Protein AF-A0A4R7DVI0-F1 (afdb_monomer)

Foldseek 3Di:
DDDPDDPPPPPPPPPPPPVPQAFLWKWKADQLETEIEGAKDQKDAAPLDDDDPVRLVLLLPFQAEEEQEFVVLVVVCVVVLVVLFFDPDFFLPVQADPVLLVLLCVLCVVLVHHSVVRRGTQLLVSLVVSLVSLCVVLRMDSCRMPVVVSNVSCVVSVRHYHHLDYPVLQSVLSVQQCVVDRSHRSSVVSSVCSVCSSVVVVVVSVCNSNSPLVVVLVVCVVPGDPRSCCSNAQVSLVSSLVVVVPPDSNGSYYYYYHSNQADDCSHNVNSSVVVVIDMGRD

Structure (mmCIF, N/CA/C/O backbone):
data_AF-A0A4R7DVI0-F1
#
_entry.id   AF-A0A4R7DVI0-F1
#
loop_
_atom_site.group_PDB
_atom_site.id
_atom_site.type_symbol
_atom_site.label_atom_id
_atom_site.label_alt_id
_atom_site.label_comp_id
_atom_site.label_asym_id
_atom_site.label_entity_id
_atom_site.label_seq_id
_atom_site.pdbx_PDB_ins_code
_atom_site.Cartn_x
_atom_site.Cartn_y
_atom_site.Cartn_z
_atom_site.occupancy
_atom_site.B_iso_or_equiv
_atom_site.auth_seq_id
_atom_site.auth_comp_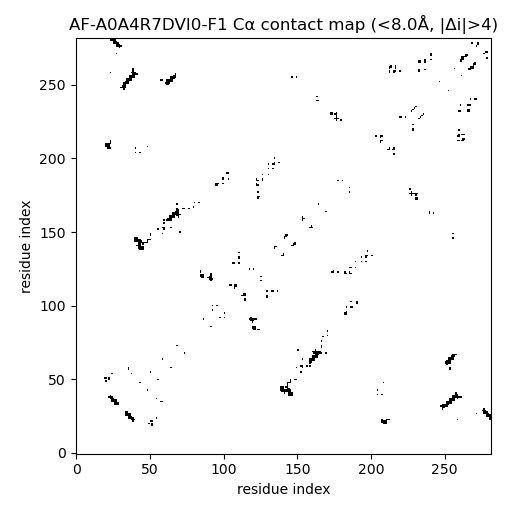id
_atom_site.auth_asym_id
_atom_site.auth_atom_id
_atom_site.pdbx_PDB_model_num
ATOM 1 N N . MET A 1 1 ? 36.734 -42.118 45.714 1.00 35.72 1 MET A N 1
ATOM 2 C CA . MET A 1 1 ? 35.526 -42.545 44.971 1.00 35.72 1 MET A CA 1
ATOM 3 C C . MET A 1 1 ? 34.320 -41.768 45.495 1.00 35.72 1 MET A C 1
ATOM 5 O O . MET A 1 1 ? 34.172 -41.705 46.702 1.00 35.72 1 MET A O 1
ATOM 9 N N . LEU A 1 2 ? 33.520 -41.206 44.573 1.00 36.06 2 LEU A N 1
ATOM 10 C CA . LEU A 1 2 ? 32.177 -40.592 44.706 1.00 36.06 2 LEU A CA 1
ATOM 11 C C . LEU A 1 2 ? 32.032 -39.340 45.605 1.00 36.06 2 LEU A C 1
ATOM 13 O O . LEU A 1 2 ? 32.050 -39.426 46.820 1.00 36.06 2 LEU A O 1
ATOM 17 N N . LYS A 1 3 ? 32.006 -38.129 45.024 1.00 34.75 3 LYS A N 1
ATOM 18 C CA . LYS A 1 3 ? 30.855 -37.418 44.399 1.00 34.75 3 LYS A CA 1
ATOM 19 C C . LYS A 1 3 ? 29.866 -36.837 45.426 1.00 34.75 3 LYS A C 1
ATOM 21 O O . LYS A 1 3 ? 28.800 -37.399 45.644 1.00 34.75 3 LYS A O 1
ATOM 26 N N . LEU A 1 4 ? 30.171 -35.641 45.935 1.00 35.44 4 LEU A N 1
ATOM 27 C CA . LEU A 1 4 ? 29.154 -34.699 46.407 1.00 35.44 4 LEU A CA 1
ATOM 28 C C . LEU A 1 4 ? 28.786 -33.814 45.205 1.00 35.44 4 LEU A C 1
ATOM 30 O O . LEU A 1 4 ? 29.525 -32.903 44.840 1.00 35.44 4 LEU A O 1
ATOM 34 N N . LYS A 1 5 ? 27.715 -34.177 44.491 1.00 36.16 5 LYS A N 1
ATOM 35 C CA . LYS A 1 5 ? 27.186 -33.368 43.388 1.00 36.16 5 LYS A CA 1
ATOM 36 C C . LYS A 1 5 ? 26.372 -32.224 43.982 1.00 36.16 5 LYS A C 1
ATOM 38 O O . LYS A 1 5 ? 25.322 -32.450 44.572 1.00 36.16 5 LYS A O 1
ATOM 43 N N . THR A 1 6 ? 26.881 -31.018 43.784 1.00 38.94 6 THR A N 1
ATOM 44 C CA . THR A 1 6 ? 26.182 -29.743 43.897 1.00 38.94 6 THR A CA 1
ATOM 45 C C . THR A 1 6 ? 24.792 -29.850 43.270 1.00 38.94 6 THR A C 1
ATOM 47 O O . THR A 1 6 ? 24.661 -30.118 42.074 1.00 38.94 6 THR A O 1
ATOM 50 N N . ILE A 1 7 ? 23.756 -29.647 44.083 1.00 39.31 7 ILE A N 1
ATOM 51 C CA . ILE A 1 7 ? 22.405 -29.348 43.615 1.00 39.31 7 ILE A CA 1
ATOM 52 C C . ILE A 1 7 ? 22.476 -27.924 43.057 1.00 39.31 7 ILE A C 1
ATOM 54 O O . ILE A 1 7 ? 22.284 -26.944 43.770 1.00 39.31 7 ILE A O 1
ATOM 58 N N . LEU A 1 8 ? 22.855 -27.809 41.785 1.00 34.28 8 LEU A N 1
ATOM 59 C CA . LEU A 1 8 ? 22.629 -26.601 41.009 1.00 34.28 8 LEU A CA 1
ATOM 60 C C . LEU A 1 8 ? 21.180 -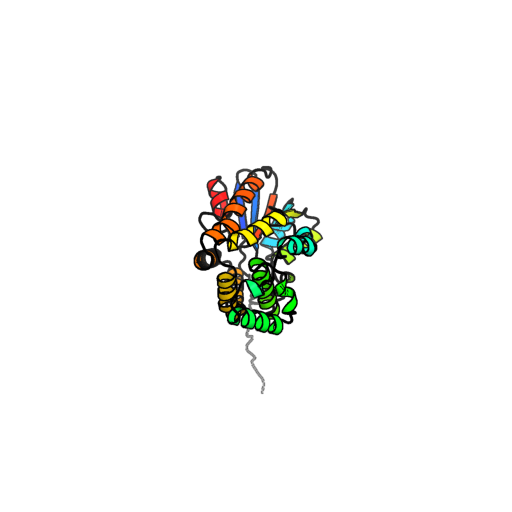26.697 40.535 1.00 34.28 8 LEU A C 1
ATOM 62 O O . LEU A 1 8 ? 20.871 -27.401 39.572 1.00 34.28 8 LEU A O 1
ATOM 66 N N . ILE A 1 9 ? 20.279 -26.069 41.289 1.00 40.47 9 ILE A N 1
ATOM 67 C CA . ILE A 1 9 ? 18.906 -25.837 40.852 1.00 40.47 9 ILE A CA 1
ATOM 68 C C . ILE A 1 9 ? 19.004 -25.130 39.502 1.00 40.47 9 ILE A C 1
ATOM 70 O O . ILE A 1 9 ? 19.510 -24.014 39.399 1.00 40.47 9 ILE A O 1
ATOM 74 N N . SER A 1 10 ? 18.569 -25.846 38.468 1.00 35.09 10 SER A N 1
ATOM 75 C CA . SER A 1 10 ? 18.297 -25.315 37.144 1.00 35.09 10 SER A CA 1
ATOM 76 C C . SER A 1 10 ? 17.305 -24.168 37.282 1.00 35.09 10 SER A C 1
ATOM 78 O O . SER A 1 10 ? 16.100 -24.387 37.308 1.00 35.09 10 SER A O 1
ATOM 80 N N . PHE A 1 11 ? 17.807 -22.938 37.325 1.00 40.88 11 PHE A N 1
ATOM 81 C CA . PHE A 1 11 ? 17.065 -21.800 36.802 1.00 40.88 11 PHE A CA 1
ATOM 82 C C . PHE A 1 11 ? 17.234 -21.828 35.280 1.00 40.88 11 PHE A C 1
ATOM 84 O O . PHE A 1 11 ? 17.934 -21.019 34.679 1.00 40.88 11 PHE A O 1
ATOM 91 N N . VAL A 1 12 ? 16.609 -22.823 34.645 1.00 38.00 12 VAL A N 1
ATOM 92 C CA . VAL A 1 12 ? 16.180 -22.676 33.256 1.00 38.00 12 VAL A CA 1
ATOM 93 C C . VAL A 1 12 ? 14.977 -21.749 33.346 1.00 38.00 12 VAL A C 1
ATOM 95 O O . VAL A 1 12 ? 13.835 -22.189 33.444 1.00 38.00 12 VAL A O 1
ATOM 98 N N . LEU A 1 13 ? 15.241 -20.443 33.412 1.00 39.62 13 LEU A N 1
ATOM 99 C CA . LEU A 1 13 ? 14.231 -19.488 33.007 1.00 39.62 13 LEU A CA 1
ATOM 100 C C . LEU A 1 13 ? 14.103 -19.719 31.503 1.00 39.62 13 LEU A C 1
ATOM 102 O O . LEU A 1 13 ? 14.994 -19.353 30.736 1.00 39.62 13 LEU A O 1
ATOM 106 N N . CYS A 1 14 ? 13.043 -20.419 31.104 1.00 34.91 14 CYS A N 1
ATOM 107 C CA . CYS A 1 14 ? 12.552 -20.374 29.741 1.00 34.91 14 CYS A CA 1
ATOM 108 C C . CYS A 1 14 ? 12.326 -18.899 29.407 1.00 34.91 14 CYS A C 1
ATOM 110 O O . CYS A 1 14 ? 11.248 -18.357 29.639 1.00 34.91 14 CYS A O 1
ATOM 112 N N . LEU A 1 15 ? 13.343 -18.248 28.845 1.00 38.91 15 LEU A N 1
ATOM 113 C CA . LEU A 1 15 ? 13.122 -17.205 27.868 1.00 38.91 15 LEU A CA 1
ATOM 114 C C . LEU A 1 15 ? 12.449 -17.925 26.702 1.00 38.91 15 LEU A C 1
ATOM 116 O O . LEU A 1 15 ? 13.088 -18.348 25.741 1.00 38.91 15 LEU A O 1
ATOM 120 N N . LEU A 1 16 ? 11.132 -18.104 26.811 1.00 38.53 16 LEU A N 1
ATOM 121 C CA . LEU A 1 16 ? 10.299 -17.997 25.635 1.00 38.53 16 LEU A CA 1
ATOM 122 C C . LEU A 1 16 ? 10.530 -16.567 25.158 1.00 38.53 16 LEU A C 1
ATOM 124 O O . LEU A 1 16 ? 9.789 -15.651 25.506 1.00 38.53 16 LEU A O 1
ATOM 128 N N . SER A 1 17 ? 11.602 -16.378 24.390 1.00 36.09 17 SER A N 1
ATOM 129 C CA . SER A 1 17 ? 11.670 -15.325 23.401 1.00 36.09 17 SER A CA 1
ATOM 130 C C . SER A 1 17 ? 10.543 -15.647 22.431 1.00 36.09 17 SER A C 1
ATOM 132 O O . SER A 1 17 ? 10.750 -16.215 21.364 1.00 36.09 17 SER A O 1
ATOM 134 N N . THR A 1 18 ? 9.310 -15.349 22.842 1.00 42.12 18 THR A N 1
ATOM 135 C CA . THR A 1 18 ? 8.328 -14.898 21.881 1.00 42.12 18 THR A CA 1
ATOM 136 C C . THR A 1 18 ? 9.029 -13.707 21.262 1.00 42.12 18 THR A C 1
ATOM 138 O O . THR A 1 18 ? 9.243 -12.682 21.906 1.00 42.12 18 THR A O 1
ATOM 141 N N . SER A 1 19 ? 9.570 -13.902 20.064 1.00 45.56 19 SER A N 1
ATOM 142 C CA . SER A 1 19 ? 9.897 -12.790 19.195 1.00 45.56 19 SER A CA 1
ATOM 143 C C . SER A 1 19 ? 8.556 -12.113 18.944 1.00 45.56 19 SER A C 1
ATOM 145 O O . SER A 1 19 ? 7.849 -12.462 18.001 1.00 45.56 19 SER A O 1
ATOM 147 N N . ALA A 1 20 ? 8.133 -11.272 19.889 1.00 54.44 20 ALA A N 1
ATOM 148 C CA . ALA A 1 20 ? 6.995 -10.402 19.726 1.00 54.44 20 ALA A CA 1
ATOM 149 C C . ALA A 1 20 ? 7.426 -9.463 18.612 1.00 54.44 20 ALA A C 1
ATOM 151 O O . ALA A 1 20 ? 8.209 -8.538 18.816 1.00 54.44 20 ALA 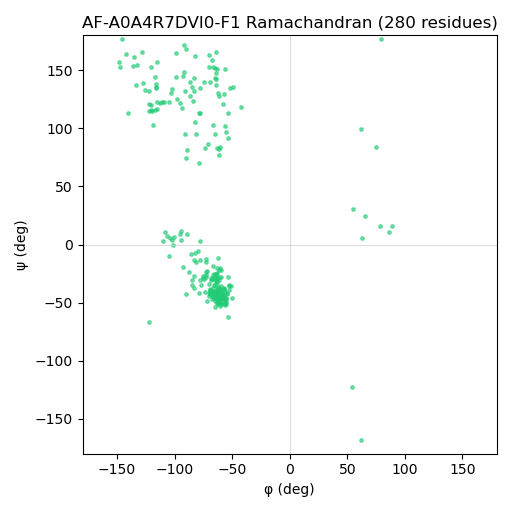A O 1
ATOM 152 N N . GLN A 1 21 ? 7.035 -9.832 17.401 1.00 65.88 21 GLN A N 1
ATOM 153 C CA . GLN A 1 21 ? 7.200 -8.994 16.244 1.00 65.88 21 GLN A CA 1
ATOM 154 C C . GLN A 1 21 ? 6.380 -7.736 16.522 1.00 65.88 21 GLN A C 1
ATOM 156 O O . GLN A 1 21 ? 5.213 -7.842 16.912 1.00 65.88 21 GLN A O 1
ATOM 161 N N . ALA A 1 22 ? 6.997 -6.566 16.389 1.00 73.81 22 ALA A N 1
ATOM 162 C CA . ALA A 1 22 ? 6.236 -5.337 16.464 1.00 73.81 22 ALA A CA 1
ATOM 163 C C . ALA A 1 22 ? 5.278 -5.302 15.265 1.00 73.81 22 ALA A C 1
ATOM 165 O O . ALA A 1 22 ? 5.591 -5.785 14.173 1.00 73.81 22 ALA A O 1
ATOM 166 N N . GLU A 1 23 ? 4.084 -4.772 15.488 1.00 83.56 23 GLU A N 1
ATOM 167 C CA . GLU A 1 23 ? 3.088 -4.601 14.442 1.00 83.56 23 GLU A CA 1
ATOM 168 C C . GLU A 1 23 ? 2.731 -3.129 14.302 1.00 83.56 23 GLU A C 1
ATOM 170 O O . GLU A 1 23 ? 2.799 -2.338 15.245 1.00 83.56 23 GLU A O 1
ATOM 175 N N . ILE A 1 24 ? 2.317 -2.764 13.096 1.00 96.25 24 ILE A N 1
ATOM 176 C CA . ILE A 1 24 ? 1.768 -1.449 12.799 1.00 96.25 24 ILE A CA 1
ATOM 177 C C . ILE A 1 24 ? 0.256 -1.547 13.025 1.00 96.25 24 ILE A C 1
ATOM 179 O O . ILE A 1 24 ? -0.515 -1.653 12.077 1.00 96.25 24 ILE A O 1
ATOM 183 N N . LEU A 1 25 ? -0.160 -1.591 14.293 1.00 97.88 25 LEU A N 1
ATOM 184 C CA . LEU A 1 25 ? -1.565 -1.661 14.699 1.00 97.88 25 LEU A CA 1
ATOM 185 C C . LEU A 1 25 ? -1.916 -0.486 15.608 1.00 97.88 25 LEU A C 1
ATOM 187 O O . LEU A 1 25 ? -1.235 -0.209 16.597 1.00 97.88 25 LEU A O 1
ATOM 191 N N . TYR A 1 26 ? -3.028 0.164 15.287 1.00 98.38 26 TYR A N 1
ATOM 192 C CA . TYR A 1 26 ? -3.563 1.289 16.032 1.00 98.38 26 TYR A CA 1
ATOM 193 C C . TYR A 1 26 ? -5.023 1.037 16.378 1.00 98.38 26 TYR A C 1
ATOM 195 O O . TYR A 1 26 ? -5.798 0.552 15.552 1.00 98.38 26 TYR A O 1
ATOM 203 N N . LYS A 1 27 ? -5.406 1.394 17.600 1.00 97.88 27 LYS A N 1
ATOM 204 C CA . LYS A 1 27 ? -6.800 1.561 17.984 1.00 97.88 27 LYS A CA 1
ATOM 205 C C . LYS A 1 27 ? -7.150 3.037 17.839 1.00 97.88 27 LYS A C 1
ATOM 207 O O . LYS A 1 27 ? -6.516 3.879 18.469 1.00 97.88 27 LYS A O 1
ATOM 212 N N . VAL A 1 28 ? -8.146 3.322 17.017 1.00 97.06 28 VAL A N 1
ATOM 213 C CA . VAL A 1 28 ? -8.693 4.654 16.779 1.00 97.06 28 VAL A CA 1
ATOM 214 C C . VAL A 1 28 ? -10.073 4.714 17.411 1.00 97.06 28 VAL A C 1
ATOM 216 O O . VAL A 1 28 ? -10.931 3.892 17.090 1.00 97.06 28 VAL A O 1
ATOM 219 N N . THR A 1 29 ? -10.290 5.652 18.325 1.00 95.25 29 THR A N 1
ATOM 220 C CA . THR A 1 29 ? -11.581 5.803 19.009 1.00 95.25 29 THR A CA 1
ATOM 221 C C . THR A 1 29 ? -12.118 7.212 18.874 1.00 95.25 29 THR A C 1
ATOM 223 O O . THR A 1 29 ? -11.396 8.175 19.121 1.00 95.25 29 THR A O 1
ATOM 226 N N . LYS A 1 30 ? -13.397 7.332 18.525 1.00 90.56 30 LYS A N 1
ATOM 227 C CA . LYS A 1 30 ? -14.111 8.606 18.467 1.00 90.56 30 LYS A CA 1
ATOM 228 C C . LYS A 1 30 ? -15.516 8.394 19.009 1.00 90.56 30 LYS A C 1
ATOM 230 O O . LYS A 1 30 ? -16.301 7.689 18.389 1.00 90.56 30 LYS A O 1
ATOM 235 N N . GLU A 1 31 ? -15.813 9.003 20.154 1.00 87.31 31 GLU A N 1
ATOM 236 C CA . GLU A 1 31 ? -17.067 8.759 20.882 1.00 87.31 31 GLU A CA 1
ATOM 237 C C . GLU A 1 31 ? -17.240 7.250 21.150 1.00 87.31 31 GLU A C 1
ATOM 239 O O . GLU A 1 31 ? -16.337 6.649 21.737 1.00 87.31 31 GLU A O 1
ATOM 244 N N . ASP A 1 32 ? -18.336 6.633 20.707 1.00 86.12 32 ASP A N 1
ATOM 245 C CA . ASP A 1 32 ? -18.565 5.189 20.852 1.00 86.12 32 ASP A CA 1
ATOM 246 C C . ASP A 1 32 ? -17.938 4.355 19.711 1.00 86.12 32 ASP A C 1
ATOM 248 O O . ASP A 1 32 ? -17.853 3.127 19.807 1.00 86.12 32 ASP A O 1
ATOM 252 N N . GLN A 1 33 ? -17.415 5.007 18.663 1.00 89.44 33 GLN A N 1
ATOM 253 C CA . GLN A 1 33 ? -16.833 4.336 17.502 1.00 89.44 33 GLN A CA 1
ATOM 254 C C . GLN A 1 33 ? -15.432 3.809 17.795 1.00 89.44 33 GLN A C 1
ATOM 256 O O . GLN A 1 33 ? -14.566 4.525 18.307 1.00 89.44 33 GLN A O 1
ATOM 261 N N . THR A 1 34 ? -15.175 2.564 17.384 1.00 94.69 34 THR A N 1
ATOM 262 C CA . THR A 1 34 ? -13.836 1.962 17.394 1.00 94.69 34 THR A CA 1
ATOM 263 C C . THR A 1 34 ? -13.438 1.500 15.995 1.00 94.69 34 THR A C 1
ATOM 265 O O . THR A 1 34 ? -14.067 0.620 15.411 1.00 94.69 34 THR A O 1
ATOM 268 N N . ILE A 1 35 ? -12.329 2.034 15.488 1.00 97.19 35 ILE A N 1
ATOM 269 C CA . ILE A 1 35 ? -11.682 1.574 14.260 1.00 97.19 35 ILE A CA 1
ATOM 270 C C . ILE A 1 35 ? -10.303 1.024 14.620 1.00 97.19 35 ILE A C 1
ATOM 272 O O . ILE A 1 35 ? -9.462 1.721 15.181 1.00 97.19 35 ILE A O 1
ATOM 276 N N . TRP A 1 36 ? -10.040 -0.232 14.288 1.00 98.31 36 TRP A N 1
ATOM 277 C CA . TRP A 1 36 ? -8.686 -0.775 14.303 1.00 98.31 36 TRP A CA 1
ATOM 278 C C . TRP A 1 36 ? -8.036 -0.489 12.958 1.00 98.31 36 TRP A C 1
ATOM 280 O O . TRP A 1 36 ? -8.618 -0.809 11.930 1.00 98.31 36 TRP A O 1
ATOM 290 N N . VAL A 1 37 ? -6.846 0.103 12.946 1.00 98.56 37 VAL A N 1
ATOM 291 C CA . VAL A 1 37 ? -6.107 0.411 11.717 1.00 98.56 37 VAL A CA 1
ATOM 292 C C . VAL A 1 37 ? -4.808 -0.381 11.717 1.00 98.56 37 VAL A C 1
ATOM 294 O O . VAL A 1 37 ? -3.949 -0.179 12.576 1.00 98.56 37 VAL A O 1
ATOM 297 N N . TYR A 1 38 ? -4.676 -1.295 10.761 1.00 98.62 38 TYR A N 1
ATOM 298 C CA . TYR A 1 38 ? -3.515 -2.156 10.574 1.00 98.62 38 TYR A CA 1
ATOM 299 C C . TYR A 1 38 ? -2.766 -1.758 9.301 1.00 98.62 38 TYR A C 1
ATOM 301 O O . TYR A 1 38 ? -3.332 -1.781 8.208 1.00 98.62 38 TYR A O 1
ATOM 309 N N . GLY A 1 39 ? -1.485 -1.424 9.451 1.00 98.12 39 GLY A N 1
ATOM 310 C CA . GLY A 1 39 ? -0.567 -1.124 8.358 1.00 98.12 39 GLY A CA 1
ATOM 311 C C . GLY A 1 39 ? -0.014 -2.407 7.763 1.00 98.12 39 GLY A C 1
ATOM 312 O O . GLY A 1 39 ? 0.840 -3.056 8.366 1.00 98.12 39 GLY A O 1
ATOM 313 N N . THR A 1 40 ? -0.489 -2.789 6.587 1.00 97.38 40 THR A N 1
ATOM 314 C CA . THR A 1 40 ? -0.128 -4.046 5.937 1.00 97.38 40 THR A CA 1
ATOM 315 C C . THR A 1 40 ? 1.199 -3.944 5.180 1.00 97.38 40 THR A C 1
ATOM 317 O O . THR A 1 40 ? 1.709 -2.859 4.892 1.00 97.38 40 THR A O 1
ATOM 320 N N . LEU A 1 41 ? 1.773 -5.106 4.875 1.00 95.50 41 LEU A N 1
ATOM 321 C CA . LEU A 1 41 ? 2.901 -5.291 3.973 1.00 95.50 41 LEU A CA 1
ATOM 322 C C . LEU A 1 41 ? 2.439 -6.255 2.880 1.00 95.50 41 LEU A C 1
ATOM 324 O O . LEU A 1 41 ? 2.133 -7.413 3.181 1.00 95.50 41 LEU A O 1
ATOM 328 N N . HIS A 1 42 ? 2.375 -5.767 1.638 1.00 92.50 42 HIS A N 1
ATOM 329 C CA . HIS A 1 42 ? 1.794 -6.502 0.508 1.00 92.50 42 HIS A CA 1
ATOM 330 C C . HIS A 1 42 ? 2.507 -7.823 0.226 1.00 92.50 42 HIS A C 1
ATOM 332 O O . HIS A 1 42 ? 1.853 -8.829 -0.023 1.00 92.50 42 HIS A O 1
ATOM 338 N N . ALA A 1 43 ? 3.841 -7.834 0.281 1.00 91.75 43 ALA A N 1
ATOM 339 C CA . ALA A 1 43 ? 4.638 -9.017 -0.002 1.00 91.75 43 ALA A CA 1
ATOM 340 C C . ALA A 1 43 ? 5.722 -9.219 1.054 1.00 91.75 43 ALA A C 1
ATOM 342 O O . ALA A 1 43 ? 6.411 -8.282 1.455 1.00 91.75 43 ALA A O 1
ATOM 343 N N . ALA A 1 44 ? 5.897 -10.466 1.472 1.00 92.88 44 ALA A N 1
ATOM 344 C CA . ALA A 1 44 ? 6.952 -10.867 2.391 1.00 92.88 44 ALA A CA 1
ATOM 345 C C . ALA A 1 44 ? 7.496 -12.241 1.996 1.00 92.88 44 ALA A C 1
ATOM 347 O O . ALA A 1 44 ? 6.858 -12.990 1.243 1.00 92.88 44 ALA A O 1
ATOM 348 N N . LYS A 1 45 ? 8.672 -12.591 2.520 1.00 91.75 45 LYS A N 1
ATOM 349 C CA . LYS A 1 45 ? 9.158 -13.971 2.435 1.00 91.75 45 LYS A CA 1
ATOM 350 C C . LYS A 1 45 ? 8.213 -14.899 3.196 1.00 91.75 45 LYS A C 1
ATOM 352 O O . LYS A 1 45 ? 7.569 -14.506 4.173 1.00 91.75 45 LYS A O 1
ATOM 357 N N . LYS A 1 46 ? 8.139 -16.151 2.745 1.00 86.69 46 LYS A N 1
ATOM 358 C CA . LYS A 1 46 ? 7.310 -17.174 3.388 1.00 86.69 46 LYS A CA 1
ATOM 359 C C . LYS A 1 46 ? 7.614 -17.241 4.892 1.00 86.69 46 LYS A C 1
ATOM 361 O O . LYS A 1 46 ? 8.774 -17.222 5.291 1.00 86.69 46 LYS A O 1
ATOM 366 N N . ASP A 1 47 ? 6.559 -17.304 5.700 1.00 85.62 47 ASP A N 1
ATOM 367 C CA . ASP A 1 47 ? 6.606 -17.405 7.167 1.00 85.62 47 ASP A CA 1
ATOM 368 C C . ASP A 1 47 ? 7.260 -16.217 7.907 1.00 85.62 47 ASP A C 1
ATOM 370 O O . ASP A 1 47 ? 7.355 -16.253 9.131 1.00 85.62 47 ASP A O 1
ATOM 374 N N . ALA A 1 48 ? 7.642 -15.136 7.211 1.00 88.50 48 ALA A N 1
ATOM 375 C CA . ALA A 1 48 ? 8.256 -13.962 7.839 1.00 88.50 48 ALA A CA 1
ATOM 376 C C . ALA A 1 48 ? 7.286 -13.181 8.737 1.00 88.50 48 ALA A C 1
ATOM 378 O O . ALA A 1 48 ? 7.711 -12.563 9.707 1.00 88.50 48 ALA A O 1
ATOM 379 N N . ILE A 1 49 ? 5.994 -13.204 8.403 1.00 89.69 49 ILE A N 1
ATOM 380 C CA . ILE A 1 49 ? 4.961 -12.420 9.080 1.00 89.69 49 ILE A CA 1
ATOM 381 C C . ILE A 1 49 ? 4.121 -13.325 9.978 1.00 89.69 49 ILE A C 1
ATOM 383 O O . ILE A 1 49 ? 3.475 -14.270 9.502 1.00 89.69 49 ILE A O 1
ATOM 387 N N . ILE A 1 50 ? 4.067 -12.997 11.268 1.00 90.62 50 ILE A N 1
ATOM 388 C CA . ILE A 1 50 ? 3.188 -13.645 12.245 1.00 90.62 50 ILE A CA 1
ATOM 389 C C . ILE A 1 50 ? 2.253 -12.582 12.816 1.00 90.62 50 ILE A C 1
ATOM 391 O O . ILE A 1 50 ? 2.707 -11.676 13.507 1.00 90.62 50 ILE A O 1
ATOM 395 N N . LEU A 1 51 ? 0.947 -12.713 12.552 1.00 92.06 51 LEU A N 1
ATOM 396 C CA . LEU A 1 51 ? -0.048 -11.824 13.156 1.00 92.06 51 LEU A CA 1
ATOM 397 C C . LEU A 1 51 ? -0.027 -11.987 14.681 1.00 92.06 51 LEU A C 1
ATOM 399 O O . LEU A 1 51 ? -0.109 -13.121 15.175 1.00 92.06 51 LEU A O 1
ATOM 403 N N . SER A 1 52 ? 0.044 -10.881 15.420 1.00 93.12 52 SER A N 1
ATOM 404 C CA . SER A 1 52 ? -0.022 -10.923 16.882 1.00 93.12 52 SER A CA 1
ATOM 405 C C . SER A 1 52 ? -1.405 -11.362 17.362 1.00 93.12 52 SER A C 1
ATOM 407 O O . SER A 1 52 ? -2.413 -11.234 16.661 1.00 93.12 52 SER A O 1
ATOM 409 N N . GLU A 1 53 ? -1.484 -11.851 18.600 1.00 94.50 53 GLU A N 1
ATOM 410 C CA . GLU A 1 53 ? -2.783 -12.126 19.222 1.00 94.50 53 GLU A CA 1
ATOM 411 C C . GLU A 1 53 ? -3.624 -10.851 19.365 1.00 94.50 53 GLU A C 1
ATOM 413 O O . GLU A 1 53 ? -4.845 -10.915 19.241 1.00 94.50 53 GLU A O 1
ATOM 418 N N . THR A 1 54 ? -2.997 -9.682 19.543 1.00 95.50 54 THR A N 1
ATOM 419 C CA . THR A 1 54 ? -3.699 -8.392 19.576 1.00 95.50 54 THR A CA 1
ATOM 420 C C . THR A 1 54 ? -4.380 -8.106 18.239 1.00 95.50 54 THR A C 1
ATOM 422 O O . THR A 1 54 ? -5.579 -7.838 18.231 1.00 95.50 54 THR A O 1
ATOM 425 N N . ALA A 1 55 ? -3.673 -8.241 17.111 1.00 96.81 55 ALA A N 1
ATOM 426 C CA . ALA A 1 55 ? -4.253 -8.040 15.780 1.00 96.81 55 ALA A CA 1
ATOM 427 C C . ALA A 1 55 ? -5.339 -9.069 15.458 1.00 96.81 55 ALA A C 1
ATOM 429 O O . ALA A 1 55 ? -6.412 -8.706 14.974 1.00 96.81 55 ALA A O 1
ATOM 430 N N . LYS A 1 56 ? -5.103 -10.349 15.777 1.00 97.62 56 LYS A N 1
ATOM 431 C CA . LYS A 1 56 ? -6.107 -11.405 15.580 1.00 97.62 56 LYS A CA 1
ATOM 432 C C . LYS A 1 56 ? -7.378 -11.125 16.372 1.00 97.62 56 LYS A C 1
ATOM 434 O O . LYS A 1 56 ? -8.468 -11.273 15.831 1.00 97.62 56 LYS A O 1
ATOM 439 N N . ASN A 1 57 ? -7.248 -10.730 17.637 1.00 97.56 57 ASN A N 1
ATOM 440 C CA . ASN A 1 57 ? -8.393 -10.429 18.491 1.00 97.56 57 ASN A CA 1
ATOM 441 C C . ASN A 1 57 ? -9.103 -9.149 18.047 1.00 97.56 57 ASN A C 1
ATOM 443 O O . ASN A 1 57 ? -10.328 -9.139 18.006 1.00 97.56 57 ASN A O 1
ATOM 447 N N . ALA A 1 58 ? -8.367 -8.101 17.675 1.00 97.81 58 ALA A N 1
ATOM 448 C CA . ALA A 1 58 ? -8.944 -6.885 17.109 1.00 97.81 58 ALA A CA 1
ATOM 449 C C . ALA A 1 58 ? -9.794 -7.200 15.869 1.00 97.81 58 ALA A C 1
ATOM 451 O O . ALA A 1 58 ? -10.955 -6.800 15.805 1.00 97.81 58 ALA A O 1
ATOM 452 N N . LEU A 1 59 ? -9.256 -7.992 14.934 1.00 98.38 59 LEU A N 1
ATOM 453 C CA . LEU A 1 59 ? -9.981 -8.409 13.736 1.00 98.38 59 LEU A CA 1
ATOM 454 C C . LEU A 1 59 ? -11.203 -9.265 14.090 1.00 98.38 59 LEU A C 1
ATOM 456 O O . LEU A 1 59 ? -12.300 -8.925 13.672 1.00 98.38 59 LEU A O 1
ATOM 460 N N . LYS A 1 60 ? -11.048 -10.313 14.913 1.00 98.12 60 LYS A N 1
ATOM 461 C CA . LYS A 1 60 ? -12.138 -11.236 15.301 1.00 98.12 60 LYS A CA 1
ATOM 462 C C . LYS A 1 60 ? -13.300 -10.581 16.043 1.00 98.12 60 LYS A C 1
ATOM 464 O O . LYS A 1 60 ? -14.409 -11.095 15.987 1.00 98.12 60 LYS A O 1
ATOM 469 N N . ASN A 1 61 ? -13.036 -9.496 16.764 1.00 97.00 61 ASN A N 1
ATOM 470 C CA . ASN A 1 61 ? -14.061 -8.733 17.476 1.00 97.00 61 ASN A CA 1
ATOM 471 C C . ASN A 1 61 ? -14.576 -7.531 16.666 1.00 97.00 61 ASN A C 1
ATOM 473 O O . ASN A 1 61 ? -15.294 -6.699 17.212 1.00 97.00 61 ASN A O 1
ATOM 477 N N . SER A 1 62 ? -14.199 -7.415 15.391 1.00 97.75 62 SER A N 1
ATOM 478 C CA . SER A 1 62 ? -14.746 -6.406 14.488 1.00 97.75 62 SER A CA 1
ATOM 479 C C . SER A 1 62 ? -15.943 -6.954 13.717 1.00 97.75 62 SER A C 1
ATOM 481 O O . SER A 1 62 ? -15.977 -8.116 13.321 1.00 97.75 62 SER A O 1
ATOM 483 N N . GLU A 1 63 ? -16.919 -6.091 13.463 1.00 96.62 63 GLU A N 1
ATOM 484 C CA . GLU A 1 63 ? -18.128 -6.424 12.711 1.00 96.62 63 GLU A CA 1
ATOM 485 C C . GLU A 1 63 ? -17.863 -6.520 11.211 1.00 96.62 63 GLU A C 1
ATOM 487 O O . GLU A 1 63 ? -18.556 -7.236 10.495 1.00 96.62 63 GLU A O 1
ATOM 492 N N . THR A 1 64 ? -16.870 -5.777 10.717 1.00 97.31 64 THR A N 1
ATOM 493 C CA . THR A 1 64 ? -16.428 -5.827 9.322 1.00 97.31 64 THR A CA 1
ATOM 494 C C . THR A 1 64 ? -14.929 -5.570 9.220 1.00 97.31 64 THR A C 1
ATOM 496 O O . THR A 1 64 ? -14.358 -4.853 10.046 1.00 97.31 64 THR A O 1
ATOM 499 N N . VAL A 1 65 ? -14.300 -6.108 8.172 1.00 98.44 65 VAL A N 1
ATOM 500 C CA . VAL A 1 65 ? -12.925 -5.773 7.782 1.00 98.44 65 VAL A CA 1
ATOM 501 C C . VAL A 1 65 ? -12.895 -5.109 6.409 1.00 98.44 65 VAL A C 1
ATOM 503 O O . VAL A 1 65 ? -13.578 -5.536 5.479 1.00 98.44 65 VAL A O 1
ATOM 506 N N . TRP A 1 66 ? -12.136 -4.027 6.285 1.00 98.31 66 TRP A N 1
ATOM 507 C CA . TRP A 1 66 ? -12.042 -3.206 5.087 1.00 98.31 66 TRP A CA 1
ATOM 508 C C . TRP A 1 66 ? -10.590 -3.198 4.618 1.00 98.31 66 TRP A C 1
ATOM 510 O O . TRP A 1 66 ? -9.716 -2.702 5.324 1.00 98.31 66 TRP A O 1
ATOM 520 N N . PHE A 1 67 ? -10.344 -3.750 3.435 1.00 98.38 67 PHE A N 1
ATOM 521 C CA . PHE A 1 67 ? -9.050 -3.662 2.753 1.00 98.38 67 PHE A CA 1
ATOM 522 C C . PHE A 1 67 ? -9.022 -2.449 1.820 1.00 98.38 67 PHE A C 1
ATOM 524 O O . PHE A 1 67 ? -10.074 -1.856 1.576 1.00 98.38 67 PHE A O 1
ATOM 531 N N . GLU A 1 68 ? -7.868 -2.102 1.243 1.00 98.00 68 GLU A N 1
ATOM 532 C CA . GLU A 1 68 ? -7.808 -1.113 0.152 1.00 98.00 68 GLU A CA 1
ATOM 533 C C . GLU A 1 68 ? -8.773 -1.517 -0.966 1.00 98.00 68 GLU A C 1
ATOM 535 O O . GLU A 1 68 ? -9.799 -0.882 -1.196 1.00 98.00 68 GLU A O 1
ATOM 540 N N . VAL A 1 69 ? -8.519 -2.675 -1.569 1.00 97.44 69 VAL A N 1
ATOM 541 C CA . VAL A 1 69 ? -9.402 -3.331 -2.529 1.00 97.44 69 VAL A CA 1
ATOM 542 C C . VAL A 1 69 ? -9.829 -4.664 -1.938 1.00 97.44 69 VAL A C 1
ATOM 544 O O . VAL A 1 69 ? -9.053 -5.340 -1.270 1.00 97.44 69 VAL A O 1
ATOM 547 N N . HIS A 1 70 ? -11.072 -5.074 -2.189 1.00 96.88 70 HIS A N 1
ATOM 548 C CA . HIS A 1 70 ? -11.542 -6.382 -1.738 1.00 96.88 70 HIS A CA 1
ATOM 549 C C . HIS A 1 70 ? -10.645 -7.507 -2.311 1.00 96.88 70 HIS A C 1
ATOM 551 O O . HIS A 1 70 ? -10.617 -7.658 -3.539 1.00 96.88 70 HIS A O 1
ATOM 557 N N . PRO A 1 71 ? -9.994 -8.351 -1.481 1.00 93.88 71 PRO A N 1
ATOM 558 C CA . PRO A 1 71 ? -8.972 -9.294 -1.948 1.00 93.88 71 PRO A CA 1
ATOM 559 C C . PRO A 1 71 ? -9.436 -10.267 -3.043 1.00 93.88 71 PRO A C 1
ATOM 561 O O . PRO A 1 71 ? -8.720 -10.470 -4.014 1.00 93.88 71 PRO A O 1
ATOM 564 N N . GLU A 1 72 ? -10.665 -10.799 -2.989 1.00 94.62 72 GLU A N 1
ATOM 565 C CA . GLU A 1 72 ? -11.193 -11.648 -4.086 1.00 94.62 72 GLU A CA 1
ATOM 566 C C . GLU A 1 72 ? -11.405 -10.909 -5.410 1.00 94.62 72 GLU A C 1
ATOM 568 O O . GLU A 1 72 ? -11.211 -11.480 -6.486 1.00 94.62 72 GLU A O 1
ATOM 573 N N . LYS A 1 73 ? -11.809 -9.634 -5.356 1.00 95.44 73 LYS A N 1
ATOM 574 C CA . LYS A 1 73 ? -11.955 -8.829 -6.573 1.00 95.44 73 LYS A CA 1
ATOM 575 C C . LYS A 1 73 ? -10.587 -8.581 -7.191 1.00 95.44 73 LYS A C 1
ATOM 577 O O . LYS A 1 73 ? -10.447 -8.703 -8.400 1.00 95.44 73 LYS A O 1
ATOM 582 N N . LEU A 1 74 ? -9.581 -8.310 -6.358 1.00 90.25 74 LEU A N 1
ATOM 583 C CA . LEU A 1 74 ? -8.202 -8.160 -6.806 1.00 90.25 74 LEU A CA 1
ATOM 584 C C . LEU A 1 74 ? -7.629 -9.479 -7.358 1.00 90.25 74 LEU A C 1
ATOM 586 O O . LEU A 1 74 ? -7.057 -9.490 -8.442 1.00 90.25 74 LEU A O 1
ATOM 590 N N . GLY A 1 75 ? -7.870 -10.610 -6.689 1.00 90.06 75 GLY A N 1
ATOM 591 C CA . GLY A 1 75 ? -7.432 -11.937 -7.143 1.00 90.06 75 GLY A CA 1
ATOM 592 C C . GLY A 1 75 ? -8.048 -12.386 -8.475 1.00 90.06 75 GLY A C 1
ATOM 593 O O . GLY A 1 75 ? -7.489 -13.240 -9.157 1.00 90.06 75 GLY A O 1
ATOM 594 N N . SER A 1 76 ? -9.170 -11.786 -8.883 1.00 93.44 76 SER A N 1
ATOM 595 C CA . SER A 1 76 ? -9.833 -12.027 -10.174 1.00 93.44 76 SER A CA 1
ATOM 596 C C . SER A 1 76 ? -9.669 -10.873 -11.179 1.00 93.44 76 SER A C 1
ATOM 598 O O . SER A 1 76 ? -10.252 -10.906 -12.263 1.00 93.44 76 SER A O 1
ATOM 600 N N . ALA A 1 77 ? -8.843 -9.869 -10.863 1.00 93.56 77 ALA A N 1
ATOM 601 C CA . ALA A 1 77 ? -8.726 -8.621 -11.619 1.00 93.56 77 ALA A CA 1
ATOM 602 C C . ALA A 1 77 ? -7.867 -8.694 -12.891 1.00 93.56 77 ALA A C 1
ATOM 604 O O . ALA A 1 77 ? -7.798 -7.707 -13.627 1.00 93.56 77 ALA A O 1
ATOM 605 N N . GLN A 1 78 ? -7.199 -9.818 -13.174 1.00 92.19 78 GLN A N 1
ATOM 606 C CA . GLN A 1 78 ? -6.257 -9.924 -14.297 1.00 92.19 78 GLN A CA 1
ATOM 607 C C . GLN A 1 78 ? -6.833 -9.414 -15.637 1.00 92.19 78 GLN A C 1
ATOM 609 O O . GLN A 1 78 ? -6.142 -8.641 -16.305 1.00 92.19 78 GLN A O 1
ATOM 614 N N . PRO A 1 79 ? -8.070 -9.761 -16.056 1.00 94.44 79 PRO A N 1
ATOM 615 C CA . PRO A 1 79 ? -8.620 -9.258 -17.317 1.00 94.44 79 PRO A CA 1
ATOM 616 C C . PRO A 1 79 ? -8.761 -7.732 -17.346 1.00 94.44 79 PRO A C 1
ATOM 618 O O . PRO A 1 79 ? -8.496 -7.115 -18.376 1.00 94.44 79 PRO A O 1
ATOM 621 N N . LEU A 1 80 ? -9.133 -7.128 -16.214 1.00 94.25 80 LEU A N 1
ATOM 622 C CA . LEU A 1 80 ? -9.300 -5.684 -16.086 1.00 94.25 80 LEU A CA 1
ATOM 623 C C . LEU A 1 80 ? -7.944 -4.969 -16.137 1.00 94.25 80 LEU A C 1
ATOM 625 O O . LEU A 1 80 ? -7.786 -4.021 -16.901 1.00 94.25 80 LEU A O 1
ATOM 629 N N . PHE A 1 81 ? -6.927 -5.473 -15.431 1.00 92.19 81 PHE A N 1
ATOM 630 C CA . PHE A 1 81 ? -5.561 -4.963 -15.586 1.00 92.19 81 PHE A CA 1
ATOM 631 C C . PHE A 1 81 ? -5.102 -5.041 -17.043 1.00 92.19 81 PHE A C 1
ATOM 633 O O . PHE A 1 81 ? -4.636 -4.046 -17.588 1.00 92.19 81 PHE A O 1
ATOM 640 N N . MET A 1 82 ? -5.311 -6.179 -17.714 1.00 92.62 82 MET A N 1
ATOM 641 C CA . MET A 1 82 ? -4.911 -6.349 -19.114 1.00 92.62 82 MET A CA 1
ATOM 642 C C . MET A 1 82 ? -5.651 -5.420 -20.082 1.00 92.62 82 MET A C 1
ATOM 644 O O . MET A 1 82 ? -5.073 -5.020 -21.092 1.00 92.62 82 MET A O 1
ATOM 648 N N . GLN A 1 83 ? -6.902 -5.055 -19.792 1.00 93.19 83 GLN A N 1
ATOM 649 C CA . GLN A 1 83 ? -7.654 -4.081 -20.585 1.00 93.19 83 GLN A CA 1
ATOM 650 C C . GLN A 1 83 ? -7.005 -2.689 -20.545 1.00 93.19 83 GLN A C 1
ATOM 652 O O . GLN A 1 83 ? -6.947 -2.022 -21.574 1.00 93.19 83 GLN A O 1
ATOM 657 N N . HIS A 1 84 ? -6.497 -2.266 -19.385 1.00 92.75 84 HIS A N 1
ATOM 658 C CA . HIS A 1 84 ? -5.844 -0.963 -19.207 1.00 92.75 84 HIS A CA 1
ATOM 659 C C . HIS A 1 84 ? -4.340 -0.989 -19.525 1.00 92.75 84 HIS A C 1
ATOM 661 O O . HIS A 1 84 ? -3.742 0.039 -19.846 1.00 92.75 84 HIS A O 1
ATOM 667 N N . ALA A 1 85 ? -3.720 -2.163 -19.438 1.00 92.00 85 ALA A N 1
ATOM 668 C CA . ALA A 1 85 ? -2.299 -2.362 -19.668 1.00 92.00 85 ALA A CA 1
ATOM 669 C C . ALA A 1 85 ? -1.905 -2.295 -21.142 1.00 92.00 85 ALA A C 1
ATOM 671 O O . ALA A 1 85 ? -0.767 -1.950 -21.444 1.00 92.00 85 ALA A O 1
ATOM 672 N N . ARG A 1 86 ? -2.806 -2.667 -22.058 1.00 93.69 86 ARG A N 1
ATOM 673 C CA . ARG A 1 86 ? -2.476 -2.792 -23.480 1.00 93.69 86 ARG A CA 1
ATOM 674 C C . ARG A 1 86 ? -2.323 -1.436 -24.159 1.00 93.69 86 ARG A C 1
ATOM 676 O O . ARG A 1 86 ? -3.119 -0.525 -23.930 1.00 93.69 86 ARG A O 1
ATOM 683 N N . ARG A 1 87 ? -1.327 -1.335 -25.039 1.00 92.56 87 ARG A N 1
ATOM 684 C CA . ARG A 1 87 ? -1.188 -0.199 -25.956 1.00 92.56 87 ARG A CA 1
ATOM 685 C C . ARG A 1 87 ? -2.370 -0.174 -26.915 1.00 92.56 87 ARG A C 1
ATOM 687 O O . ARG A 1 87 ? -2.829 -1.223 -27.371 1.00 92.56 87 ARG A O 1
ATOM 694 N N . SER A 1 88 ? -2.842 1.024 -27.242 1.00 88.62 88 SER A N 1
ATOM 695 C CA . SER A 1 88 ? -3.828 1.208 -28.308 1.00 88.62 88 SER A CA 1
ATOM 696 C C . SER A 1 88 ? -3.190 1.134 -29.696 1.00 88.62 88 SER A C 1
ATOM 698 O O . SER A 1 88 ? -3.851 0.698 -30.634 1.00 88.62 88 SER A O 1
ATOM 700 N N . GLU A 1 89 ? -1.921 1.538 -29.826 1.00 87.75 89 GLU A N 1
ATOM 701 C CA . GLU A 1 89 ? -1.184 1.598 -31.092 1.00 87.75 89 GLU A CA 1
ATOM 702 C C . GLU A 1 89 ? 0.317 1.335 -30.894 1.00 87.75 89 GLU A C 1
ATOM 704 O O . GLU A 1 89 ? 0.870 1.554 -29.811 1.00 87.75 89 GLU A O 1
ATOM 709 N N . GLY A 1 90 ? 0.972 0.898 -31.975 1.00 93.06 90 GLY A N 1
ATOM 710 C CA . GLY A 1 90 ? 2.414 0.660 -32.019 1.00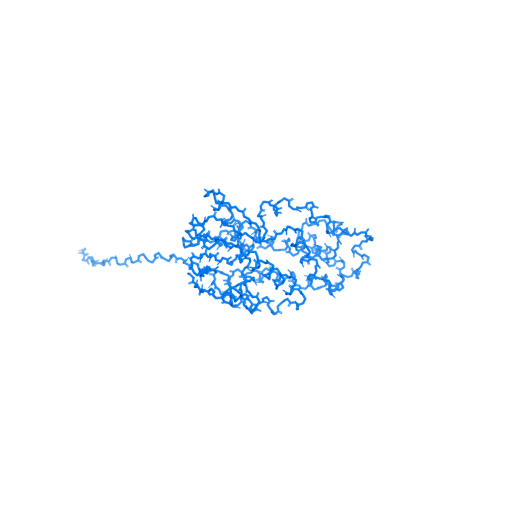 93.06 90 GLY A CA 1
ATOM 711 C C . GLY A 1 90 ? 2.893 -0.421 -31.052 1.00 93.06 90 GLY A C 1
ATOM 712 O O . GLY A 1 90 ? 2.107 -1.181 -30.477 1.00 93.06 90 GLY A O 1
ATOM 713 N N . LYS A 1 91 ? 4.210 -0.489 -30.887 1.00 95.62 91 LYS A N 1
ATOM 714 C CA . LYS A 1 91 ? 4.869 -1.355 -29.918 1.00 95.62 91 LYS A CA 1
ATOM 715 C C . LYS A 1 91 ? 5.597 -0.543 -28.859 1.00 95.62 91 LYS A C 1
ATOM 717 O O . LYS A 1 91 ? 5.987 0.597 -29.095 1.00 95.62 91 LYS A O 1
ATOM 722 N N . LEU A 1 92 ? 5.832 -1.155 -27.702 1.00 95.56 92 LEU A N 1
ATOM 723 C CA . LEU A 1 92 ? 6.650 -0.542 -26.657 1.00 95.56 92 LEU A CA 1
ATOM 724 C C . LEU A 1 92 ? 8.083 -0.270 -27.143 1.00 95.56 92 LEU A C 1
ATOM 726 O O . LEU A 1 92 ? 8.631 0.789 -26.852 1.00 95.56 92 LEU A O 1
ATOM 730 N N . SER A 1 93 ? 8.649 -1.176 -27.947 1.00 96.00 93 SER A N 1
ATOM 731 C CA . SER A 1 93 ? 9.970 -0.996 -28.567 1.00 96.00 93 SER A CA 1
ATOM 732 C C . SER A 1 93 ? 10.066 0.210 -29.506 1.00 96.00 93 SER A C 1
ATOM 734 O O . SER A 1 93 ? 11.161 0.721 -29.706 1.00 96.00 93 SER A O 1
ATOM 736 N N . ASP A 1 94 ? 8.944 0.704 -30.041 1.00 94.50 94 ASP A N 1
ATOM 737 C CA . ASP A 1 94 ? 8.924 1.906 -30.885 1.00 94.50 94 ASP A CA 1
ATOM 738 C C . ASP A 1 94 ? 9.026 3.205 -30.057 1.00 94.50 94 ASP A C 1
ATOM 740 O O . ASP A 1 94 ? 9.207 4.284 -30.619 1.00 94.50 94 ASP A O 1
ATOM 744 N N . SER A 1 95 ? 8.853 3.122 -28.732 1.00 91.81 95 SER A N 1
ATOM 745 C CA . SER A 1 95 ? 8.730 4.278 -27.823 1.00 91.81 95 SER A CA 1
ATOM 746 C C . SER A 1 95 ? 9.931 4.462 -26.890 1.00 91.81 95 SER A C 1
ATOM 748 O O . SER A 1 95 ? 9.928 5.362 -26.052 1.00 91.81 95 SER A O 1
ATOM 750 N N . VAL A 1 96 ? 10.960 3.626 -27.044 1.00 94.19 96 VAL A N 1
ATOM 751 C CA . VAL A 1 96 ? 12.215 3.669 -26.283 1.00 94.19 96 VAL A CA 1
ATOM 752 C C . VAL A 1 96 ? 13.407 3.506 -27.222 1.00 94.19 96 VAL A C 1
ATOM 754 O O . VAL A 1 96 ? 13.255 3.032 -28.348 1.00 94.19 96 VAL A O 1
ATOM 757 N N . ASP A 1 97 ? 14.604 3.890 -26.784 1.00 95.31 97 ASP A N 1
ATOM 758 C CA . ASP A 1 97 ? 15.809 3.616 -27.563 1.00 95.31 97 ASP A CA 1
ATOM 759 C C . ASP A 1 97 ? 16.157 2.109 -27.569 1.00 95.31 97 ASP A C 1
ATOM 761 O O . ASP A 1 97 ? 15.680 1.307 -26.758 1.00 95.31 97 ASP A O 1
ATOM 765 N N . SER A 1 98 ? 17.010 1.708 -28.515 1.00 95.44 98 SER A N 1
ATOM 766 C CA . SER A 1 98 ? 17.375 0.303 -28.708 1.00 95.44 98 SER A CA 1
ATOM 767 C C . SER A 1 98 ? 18.149 -0.308 -27.538 1.00 95.44 98 SER A C 1
ATOM 769 O O . SER A 1 98 ? 18.059 -1.518 -27.336 1.00 95.44 98 SER A O 1
ATOM 771 N N . GLU A 1 99 ? 18.925 0.492 -26.800 1.00 96.00 99 GLU A N 1
ATOM 772 C CA . GLU A 1 99 ? 19.691 0.028 -25.640 1.00 96.00 99 GLU A CA 1
ATOM 773 C C . GLU A 1 99 ? 18.743 -0.272 -24.476 1.00 96.00 99 GLU A C 1
ATOM 775 O O . GLU A 1 99 ? 18.758 -1.387 -23.948 1.00 96.00 99 GLU A O 1
ATOM 780 N N . THR A 1 100 ? 17.837 0.657 -24.170 1.00 95.31 100 THR A N 1
ATOM 781 C CA . THR A 1 100 ? 16.771 0.493 -23.177 1.00 95.31 100 THR A CA 1
ATOM 782 C C . THR A 1 100 ? 15.915 -0.734 -23.490 1.00 95.31 100 THR A C 1
ATOM 784 O O . THR A 1 100 ? 15.690 -1.580 -22.621 1.00 95.31 100 THR A O 1
ATOM 787 N N . TRP A 1 101 ? 15.493 -0.917 -24.749 1.00 96.19 101 TRP A N 1
ATOM 788 C CA . TRP A 1 101 ? 14.730 -2.107 -25.145 1.00 96.19 101 TRP A CA 1
ATOM 789 C C . TRP A 1 101 ? 15.523 -3.412 -24.971 1.00 96.19 101 TRP A C 1
ATOM 791 O O . TRP A 1 101 ? 14.990 -4.419 -24.491 1.00 96.19 101 TRP A O 1
ATOM 801 N N . GLN A 1 102 ? 16.808 -3.422 -25.331 1.00 96.38 102 GLN A N 1
ATOM 802 C CA . GLN A 1 102 ? 17.659 -4.600 -25.172 1.00 96.38 102 GLN A CA 1
ATOM 803 C C . GLN A 1 102 ? 17.853 -4.970 -23.694 1.00 96.38 102 GLN A C 1
ATOM 805 O O . GLN A 1 102 ? 17.774 -6.149 -23.334 1.00 96.38 102 GLN A O 1
ATOM 810 N N . GLN A 1 103 ? 18.074 -3.981 -22.828 1.00 95.44 103 GLN A N 1
ATOM 811 C CA . GLN A 1 103 ? 18.202 -4.193 -21.386 1.00 95.44 103 GLN A CA 1
ATOM 812 C C . GLN A 1 103 ? 16.892 -4.719 -20.788 1.00 95.44 103 GLN A C 1
ATOM 814 O O . GLN A 1 103 ? 16.903 -5.706 -20.050 1.00 95.44 103 GLN A O 1
ATOM 819 N N . LEU A 1 104 ? 15.755 -4.136 -21.180 1.00 94.56 104 LEU A N 1
ATOM 820 C CA . LEU A 1 104 ? 14.425 -4.554 -20.736 1.00 94.56 104 LEU A CA 1
ATOM 821 C C . LEU A 1 104 ? 14.119 -6.008 -21.095 1.00 94.56 104 LEU A C 1
ATOM 823 O O . LEU A 1 104 ? 13.659 -6.779 -20.255 1.00 94.56 104 LEU A O 1
ATOM 827 N N . THR A 1 105 ? 14.388 -6.399 -22.340 1.00 94.69 105 THR A N 1
ATOM 828 C CA . THR A 1 105 ? 14.130 -7.762 -22.823 1.00 94.69 105 THR A CA 1
ATOM 829 C C . THR A 1 105 ? 15.071 -8.784 -22.186 1.00 94.69 105 THR A C 1
ATOM 831 O O . THR A 1 105 ? 14.608 -9.837 -21.753 1.00 94.69 105 THR A O 1
ATOM 834 N N . THR A 1 106 ? 16.349 -8.439 -22.000 1.00 94.62 106 THR A N 1
ATOM 835 C CA . THR A 1 106 ? 17.313 -9.268 -21.252 1.00 94.62 106 THR A CA 1
ATOM 836 C C . THR A 1 106 ? 16.852 -9.490 -19.809 1.00 94.62 106 THR A C 1
ATOM 838 O O . THR A 1 106 ? 16.896 -10.607 -19.287 1.00 94.62 106 THR A O 1
ATOM 841 N N . LEU A 1 107 ? 16.374 -8.431 -19.153 1.00 92.06 107 LEU A N 1
ATOM 842 C CA . LEU A 1 107 ? 15.858 -8.508 -17.792 1.00 92.06 107 LEU A CA 1
ATOM 843 C C . LEU A 1 107 ? 14.574 -9.344 -17.714 1.00 92.06 107 LEU A C 1
ATOM 845 O O . LEU A 1 107 ? 14.411 -10.151 -16.799 1.00 92.06 107 LEU A O 1
ATOM 849 N N . ALA A 1 108 ? 13.677 -9.186 -18.687 1.00 93.12 108 ALA A N 1
ATOM 850 C CA . ALA A 1 108 ? 12.460 -9.976 -18.786 1.00 93.12 108 ALA A CA 1
ATOM 851 C C . ALA A 1 108 ? 12.770 -11.477 -18.885 1.00 93.12 108 ALA A C 1
ATOM 853 O O . ALA A 1 108 ? 12.208 -12.276 -18.134 1.00 93.12 108 ALA A O 1
ATOM 854 N N . GLU A 1 109 ? 13.716 -11.849 -19.748 1.00 93.12 109 GLU A N 1
ATOM 855 C CA . GLU A 1 109 ? 14.170 -13.230 -19.923 1.00 93.12 109 GLU A CA 1
ATOM 856 C C . GLU A 1 109 ? 14.845 -13.786 -18.665 1.00 93.12 109 GLU A C 1
ATOM 858 O O . GLU A 1 109 ? 14.538 -14.909 -18.257 1.00 93.12 109 GLU A O 1
ATOM 863 N N . LYS A 1 110 ? 15.697 -12.992 -17.993 1.00 91.19 110 LYS A N 1
ATOM 864 C CA . LYS A 1 110 ? 16.300 -13.349 -16.692 1.00 91.19 110 LYS A CA 1
ATOM 865 C C . LYS A 1 110 ? 15.237 -13.761 -15.672 1.00 91.19 110 LYS A C 1
ATOM 867 O O . LYS A 1 110 ? 15.469 -14.658 -14.866 1.00 91.19 110 LYS A O 1
ATOM 872 N N . TYR A 1 111 ? 14.072 -13.123 -15.721 1.00 89.25 111 TYR A N 1
ATOM 873 C CA . TYR A 1 111 ? 12.954 -13.392 -14.827 1.00 89.25 111 TYR A CA 1
ATOM 874 C C . TYR A 1 111 ? 11.915 -14.383 -15.380 1.00 89.25 111 TYR A 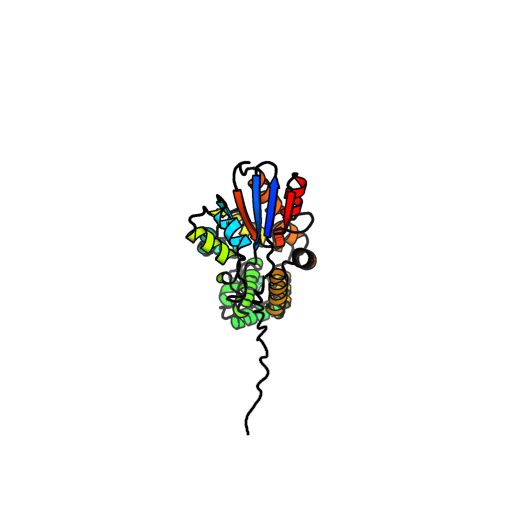C 1
ATOM 876 O O . TYR A 1 111 ? 10.848 -14.563 -14.783 1.00 89.25 111 TYR A O 1
ATOM 884 N N . GLY A 1 112 ? 12.235 -15.069 -16.482 1.00 88.75 112 GLY A N 1
ATOM 885 C CA . GLY A 1 112 ? 11.412 -16.126 -17.073 1.00 88.75 112 GLY A CA 1
ATOM 886 C C . GLY A 1 112 ? 10.222 -15.619 -17.887 1.00 88.75 112 GLY A C 1
ATOM 887 O O . GLY A 1 112 ? 9.297 -16.384 -18.161 1.00 88.75 112 GLY A O 1
ATOM 888 N N . MET A 1 113 ? 10.216 -14.340 -18.261 1.00 90.50 113 MET A N 1
ATOM 889 C CA . MET A 1 113 ? 9.159 -13.740 -19.067 1.00 90.50 113 MET A CA 1
ATOM 890 C C . MET A 1 113 ? 9.497 -13.810 -20.554 1.00 90.50 113 MET A C 1
ATOM 892 O O . MET A 1 113 ? 10.653 -13.709 -20.959 1.00 90.50 113 MET A O 1
ATOM 896 N N . ASN A 1 114 ? 8.466 -13.926 -21.389 1.00 89.94 114 ASN A N 1
ATOM 897 C CA . ASN A 1 114 ? 8.632 -13.761 -22.826 1.00 89.94 114 ASN A CA 1
ATOM 898 C C . ASN A 1 114 ? 8.727 -12.263 -23.156 1.00 89.94 114 ASN A C 1
ATOM 900 O O . ASN A 1 114 ? 7.735 -11.545 -23.034 1.00 89.94 114 ASN A O 1
ATOM 904 N N . ALA A 1 115 ? 9.892 -11.813 -23.623 1.00 87.38 115 ALA A N 1
ATOM 905 C CA . ALA A 1 115 ? 10.137 -10.440 -24.058 1.00 87.38 115 ALA A CA 1
ATOM 906 C C . ALA A 1 115 ? 9.090 -9.923 -25.066 1.00 87.38 115 ALA A C 1
ATOM 908 O O . ALA A 1 115 ? 8.661 -8.772 -24.983 1.00 87.38 115 ALA A O 1
ATOM 909 N N . SER A 1 116 ? 8.588 -10.780 -25.966 1.00 89.69 116 SER A N 1
ATOM 910 C CA . SER A 1 116 ? 7.568 -10.384 -26.946 1.00 89.69 116 SER A CA 1
ATOM 911 C C . SER A 1 116 ? 6.218 -10.040 -26.310 1.00 89.69 116 SER A C 1
ATOM 913 O O . SER A 1 116 ? 5.383 -9.413 -26.957 1.00 89.69 116 SER A O 1
ATOM 915 N N . ALA A 1 117 ? 5.969 -10.466 -25.068 1.00 89.69 117 ALA A N 1
ATOM 916 C CA . ALA A 1 117 ? 4.756 -10.115 -24.337 1.00 89.69 117 ALA A CA 1
ATOM 917 C C . ALA A 1 117 ? 4.759 -8.646 -23.884 1.00 89.69 117 ALA A C 1
ATOM 919 O O . ALA A 1 117 ? 3.684 -8.078 -23.701 1.00 89.69 117 ALA A O 1
ATOM 920 N N . LEU A 1 118 ? 5.938 -8.024 -23.749 1.00 93.94 118 LEU A N 1
ATOM 921 C CA . LEU A 1 118 ? 6.072 -6.619 -23.354 1.00 93.94 118 LEU A CA 1
ATOM 922 C C . LEU A 1 118 ? 5.725 -5.651 -24.489 1.00 93.94 118 LEU A C 1
ATOM 924 O O . LEU A 1 118 ? 5.251 -4.553 -24.226 1.00 93.94 118 LEU A O 1
ATOM 928 N N . GLU A 1 119 ? 5.896 -6.072 -25.746 1.00 95.12 119 GLU A N 1
ATOM 929 C CA . GLU A 1 119 ? 5.655 -5.246 -26.942 1.00 95.12 119 GLU A CA 1
ATOM 930 C C . GLU A 1 119 ? 4.262 -4.598 -26.956 1.00 95.12 119 GLU A C 1
ATOM 932 O O . GLU A 1 119 ? 4.100 -3.483 -27.443 1.00 95.12 119 GLU A O 1
ATOM 937 N N . GLN A 1 120 ? 3.250 -5.294 -26.427 1.00 94.00 120 GLN A N 1
ATOM 938 C CA . GLN A 1 120 ? 1.853 -4.844 -26.437 1.00 94.00 120 GLN A CA 1
ATOM 939 C C . GLN A 1 120 ? 1.438 -4.100 -25.162 1.00 94.00 120 GLN A C 1
ATOM 941 O O . GLN A 1 120 ? 0.262 -3.763 -25.020 1.00 94.00 120 GLN A O 1
ATOM 946 N N . LEU A 1 121 ? 2.356 -3.860 -24.225 1.00 95.50 121 LEU A N 1
ATOM 947 C CA . LEU A 1 121 ? 2.066 -3.194 -22.957 1.00 95.50 121 LEU A CA 1
ATOM 948 C C . LEU A 1 121 ? 2.444 -1.711 -23.012 1.00 95.50 121 LEU A C 1
ATOM 950 O O . LEU A 1 121 ? 3.433 -1.315 -23.626 1.00 95.50 121 LEU A O 1
ATOM 954 N N . ASN A 1 122 ? 1.650 -0.875 -22.353 1.00 95.31 122 ASN A N 1
ATOM 955 C CA . ASN A 1 122 ? 2.053 0.486 -22.017 1.00 95.31 122 ASN A CA 1
ATOM 956 C C . ASN A 1 122 ? 3.241 0.432 -21.044 1.00 95.31 122 ASN A C 1
ATOM 958 O O . ASN A 1 122 ? 3.295 -0.471 -20.199 1.00 95.31 122 ASN A O 1
ATOM 962 N N . ALA A 1 123 ? 4.154 1.406 -21.119 1.00 94.56 123 ALA A N 1
ATOM 963 C CA . ALA A 1 123 ? 5.378 1.403 -20.311 1.00 94.56 123 ALA A CA 1
ATOM 964 C C . ALA A 1 123 ? 5.100 1.276 -18.801 1.00 94.56 123 ALA A C 1
ATOM 966 O O . ALA A 1 123 ? 5.730 0.463 -18.124 1.00 94.56 123 ALA A O 1
ATOM 967 N N . TRP A 1 124 ? 4.078 1.982 -18.297 1.00 93.94 124 TRP A N 1
ATOM 968 C CA . TRP A 1 124 ? 3.680 1.941 -16.883 1.00 93.94 124 TRP A CA 1
ATOM 969 C C . TRP A 1 124 ? 3.348 0.528 -16.388 1.00 93.94 124 TRP A C 1
ATOM 971 O O . TRP A 1 124 ? 3.677 0.169 -15.260 1.00 93.94 124 TRP A O 1
ATOM 981 N N . PHE A 1 125 ? 2.716 -0.299 -17.226 1.00 94.38 125 PHE A N 1
ATOM 982 C CA . PHE A 1 125 ? 2.360 -1.659 -16.836 1.00 94.38 125 PHE A CA 1
ATOM 983 C C . PHE A 1 125 ? 3.524 -2.628 -17.045 1.00 94.38 125 PHE A C 1
ATOM 985 O O . PHE A 1 125 ? 3.711 -3.533 -16.235 1.00 94.38 125 PHE A O 1
ATOM 992 N N . ALA A 1 126 ? 4.339 -2.425 -18.087 1.00 94.44 126 ALA A N 1
ATOM 993 C CA . ALA A 1 126 ? 5.560 -3.202 -18.296 1.00 94.44 126 ALA A CA 1
ATOM 994 C C . ALA A 1 126 ? 6.510 -3.092 -17.089 1.00 94.44 126 ALA A C 1
ATOM 996 O O . ALA A 1 126 ? 6.994 -4.116 -16.605 1.00 94.44 126 ALA A O 1
ATOM 997 N N . GLN A 1 127 ? 6.690 -1.884 -16.543 1.00 92.25 127 GLN A N 1
ATOM 998 C CA . GLN A 1 127 ? 7.420 -1.663 -15.292 1.00 92.25 127 GLN A CA 1
ATOM 999 C C . GLN A 1 127 ? 6.832 -2.471 -14.133 1.00 92.25 127 GLN A C 1
ATOM 1001 O O . GLN A 1 127 ? 7.566 -3.197 -13.465 1.00 92.25 127 GLN A O 1
ATOM 1006 N N . ILE A 1 128 ? 5.518 -2.374 -13.892 1.00 91.25 128 ILE A N 1
ATOM 1007 C CA . ILE A 1 128 ? 4.862 -3.093 -12.788 1.00 91.25 128 ILE A CA 1
ATOM 1008 C C . ILE A 1 128 ? 5.103 -4.595 -12.911 1.00 91.25 128 ILE A C 1
ATOM 1010 O O . ILE A 1 128 ? 5.436 -5.239 -11.919 1.00 91.25 128 ILE A O 1
ATOM 1014 N N . VAL A 1 129 ? 4.978 -5.158 -14.114 1.00 91.31 129 VAL A N 1
ATOM 1015 C CA . VAL A 1 129 ? 5.204 -6.587 -14.359 1.00 91.31 129 VAL A CA 1
ATOM 1016 C C . VAL A 1 129 ? 6.653 -6.979 -14.058 1.00 91.31 129 VAL A C 1
ATOM 1018 O O . VAL A 1 129 ? 6.879 -7.957 -13.347 1.00 91.31 129 VAL A O 1
ATOM 1021 N N . ILE A 1 130 ? 7.629 -6.205 -14.541 1.00 92.31 130 ILE A N 1
ATOM 1022 C CA . ILE A 1 130 ? 9.059 -6.466 -14.318 1.00 92.31 130 ILE A CA 1
ATOM 1023 C C . ILE A 1 130 ? 9.410 -6.404 -12.834 1.00 92.31 130 ILE A C 1
ATOM 1025 O O . ILE A 1 130 ? 10.019 -7.337 -12.313 1.00 92.31 130 ILE A O 1
ATOM 1029 N N . VAL A 1 131 ? 9.003 -5.335 -12.148 1.00 91.50 131 VAL A N 1
ATOM 1030 C CA . VAL A 1 131 ? 9.267 -5.148 -10.716 1.00 91.50 131 VAL A CA 1
ATOM 1031 C C . VAL A 1 131 ? 8.594 -6.252 -9.903 1.00 91.50 131 VAL A C 1
ATOM 1033 O O . VAL A 1 131 ? 9.241 -6.869 -9.060 1.00 91.50 131 VAL A O 1
ATOM 1036 N N . SER A 1 132 ? 7.329 -6.573 -10.197 1.00 90.56 132 SER A N 1
ATOM 1037 C CA . SER A 1 132 ? 6.591 -7.640 -9.503 1.00 90.56 132 SER A CA 1
ATOM 1038 C C . SER A 1 132 ? 7.268 -8.999 -9.661 1.00 90.56 132 SER A C 1
ATOM 1040 O O . SER A 1 132 ? 7.404 -9.747 -8.693 1.00 90.56 132 SER A O 1
ATOM 1042 N N . GLN A 1 133 ? 7.735 -9.316 -10.870 1.00 90.94 133 GLN A N 1
ATOM 1043 C CA . GLN A 1 133 ? 8.432 -10.569 -11.125 1.00 90.94 133 GLN A CA 1
ATOM 1044 C C . GLN A 1 133 ? 9.805 -10.596 -10.436 1.00 90.94 133 GLN A C 1
ATOM 1046 O O . GLN A 1 133 ? 10.188 -11.630 -9.892 1.00 90.94 133 GLN A O 1
ATOM 1051 N N . ALA A 1 134 ? 10.528 -9.476 -10.402 1.00 91.44 134 ALA A N 1
ATOM 1052 C CA . ALA A 1 134 ? 11.802 -9.382 -9.695 1.00 91.44 134 ALA A CA 1
ATOM 1053 C C . ALA A 1 134 ? 11.631 -9.626 -8.182 1.00 91.44 134 ALA A C 1
ATOM 1055 O O . ALA A 1 134 ? 12.341 -10.450 -7.609 1.00 91.44 134 ALA A O 1
ATOM 1056 N N . ILE A 1 135 ? 10.620 -9.004 -7.562 1.00 91.56 135 ILE A N 1
ATOM 1057 C CA . ILE A 1 135 ? 10.230 -9.229 -6.158 1.00 91.56 135 ILE A CA 1
ATOM 1058 C C . ILE A 1 135 ? 9.922 -10.714 -5.905 1.00 91.56 135 ILE A C 1
ATOM 1060 O O . ILE A 1 135 ? 10.426 -11.303 -4.943 1.00 91.56 135 ILE A O 1
ATOM 1064 N N . ALA A 1 136 ? 9.140 -11.339 -6.793 1.00 91.56 136 ALA A N 1
ATOM 1065 C CA . ALA A 1 136 ? 8.788 -12.754 -6.697 1.00 91.56 136 ALA A CA 1
ATOM 1066 C C . ALA A 1 136 ? 10.016 -13.674 -6.780 1.00 91.56 136 ALA A C 1
ATOM 1068 O O . ALA A 1 136 ? 10.148 -14.610 -5.988 1.00 91.56 136 ALA A O 1
ATOM 1069 N N . GLN A 1 137 ? 10.951 -13.386 -7.689 1.00 91.56 137 GLN A N 1
ATOM 1070 C CA . GLN A 1 137 ? 12.204 -14.136 -7.835 1.00 91.56 137 GLN A CA 1
ATOM 1071 C C . GLN A 1 137 ? 13.134 -13.973 -6.621 1.00 91.56 137 GLN A C 1
ATOM 1073 O O . GLN A 1 137 ? 13.878 -14.896 -6.294 1.00 91.56 137 GLN A O 1
ATOM 1078 N N . SER A 1 138 ? 13.032 -12.862 -5.885 1.00 91.44 138 SER A N 1
ATOM 1079 C CA . SER A 1 138 ? 13.698 -12.662 -4.586 1.00 91.44 138 SER A CA 1
ATOM 1080 C C . SER A 1 138 ? 13.006 -13.382 -3.411 1.00 91.44 138 SER A C 1
ATOM 1082 O O . SER A 1 138 ? 13.432 -13.261 -2.257 1.00 91.44 138 SER A O 1
ATOM 1084 N N . GLY A 1 139 ? 11.944 -14.152 -3.676 1.00 92.62 139 GLY A N 1
ATOM 1085 C CA . GLY A 1 139 ? 11.241 -14.985 -2.696 1.00 92.62 139 GLY A CA 1
ATOM 1086 C C . GLY A 1 139 ? 10.148 -14.266 -1.901 1.00 92.62 139 GLY A C 1
ATOM 1087 O O . GLY A 1 139 ? 9.653 -14.825 -0.919 1.00 92.62 139 GLY A O 1
ATOM 1088 N N . TYR A 1 140 ? 9.776 -13.047 -2.298 1.00 93.12 140 TYR A N 1
ATOM 1089 C CA . TYR A 1 140 ? 8.681 -12.287 -1.700 1.00 93.12 140 TYR A CA 1
ATOM 1090 C C . TYR A 1 140 ? 7.383 -12.579 -2.447 1.00 93.12 140 TYR A C 1
ATOM 1092 O O . TYR A 1 140 ? 7.334 -12.534 -3.670 1.00 93.12 140 TYR A O 1
ATOM 1100 N N . THR A 1 141 ? 6.314 -12.873 -1.715 1.00 90.69 141 THR A N 1
ATOM 1101 C CA . THR A 1 141 ? 5.025 -13.262 -2.307 1.00 90.69 141 THR A CA 1
ATOM 1102 C C . THR A 1 141 ? 3.882 -12.556 -1.598 1.00 90.69 141 THR A C 1
ATOM 1104 O O . THR A 1 141 ? 4.010 -12.222 -0.415 1.00 90.69 141 THR A O 1
ATOM 1107 N N . ALA A 1 142 ? 2.767 -12.354 -2.302 1.00 86.94 142 ALA A N 1
ATOM 1108 C CA . ALA A 1 142 ? 1.563 -11.768 -1.719 1.00 86.94 142 ALA A CA 1
ATOM 1109 C C . ALA A 1 142 ? 1.005 -12.644 -0.584 1.00 86.94 142 ALA A C 1
ATOM 1111 O O . ALA A 1 142 ? 0.582 -12.145 0.456 1.00 86.94 142 ALA A O 1
ATOM 1112 N N . GLU A 1 143 ? 1.097 -13.968 -0.734 1.00 85.06 143 GLU A N 1
ATOM 1113 C CA . GLU A 1 143 ? 0.703 -14.953 0.277 1.00 85.06 143 GLU A CA 1
ATOM 1114 C C . GLU A 1 143 ? 1.562 -14.863 1.549 1.00 85.06 143 GLU A C 1
ATOM 1116 O O . GLU A 1 143 ? 1.101 -15.178 2.649 1.00 85.06 143 GLU A O 1
ATOM 1121 N N . GLY A 1 144 ? 2.821 -14.434 1.412 1.00 88.06 144 GLY A N 1
ATOM 1122 C CA . GLY A 1 144 ? 3.705 -14.159 2.543 1.00 88.06 144 GLY A CA 1
ATOM 1123 C C . GLY A 1 144 ? 3.341 -12.879 3.300 1.00 88.06 144 GLY A C 1
ATOM 1124 O O . GLY A 1 144 ? 3.629 -12.790 4.497 1.00 88.06 144 GLY A O 1
ATOM 1125 N N . GLY A 1 145 ? 2.704 -11.916 2.626 1.00 92.56 145 GLY A N 1
ATOM 1126 C CA . GLY A 1 145 ? 2.308 -10.622 3.178 1.00 92.56 145 GLY A CA 1
ATOM 1127 C C . GLY A 1 145 ? 1.273 -10.710 4.305 1.00 92.56 145 GLY A C 1
ATOM 1128 O O . GLY A 1 145 ? 0.628 -11.740 4.534 1.00 92.56 145 GLY A O 1
ATOM 1129 N N . SER A 1 146 ? 1.095 -9.609 5.040 1.00 94.94 146 SER A N 1
ATOM 1130 C CA . SER A 1 146 ? 0.100 -9.555 6.125 1.00 94.94 146 SER A CA 1
ATOM 1131 C C . SER A 1 146 ? -1.338 -9.496 5.609 1.00 94.94 146 SER A C 1
ATOM 1133 O O . SER A 1 146 ? -2.229 -10.012 6.283 1.00 94.94 146 SER A O 1
ATOM 1135 N N . GLU A 1 147 ? -1.579 -8.949 4.412 1.00 92.62 147 GLU A N 1
ATOM 1136 C CA . GLU A 1 147 ? -2.925 -8.860 3.824 1.00 92.62 147 GLU A CA 1
ATOM 1137 C C . GLU A 1 147 ? -3.564 -10.229 3.613 1.00 92.62 147 GLU A C 1
ATOM 1139 O O . GLU A 1 147 ? -4.687 -10.450 4.065 1.00 92.62 147 GLU A O 1
ATOM 1144 N N . GLY A 1 148 ? -2.838 -11.168 2.994 1.00 89.75 148 GLY A N 1
ATOM 1145 C CA . GLY A 1 148 ? -3.329 -12.529 2.777 1.00 89.75 148 GLY A CA 1
ATOM 1146 C C . GLY A 1 148 ? -3.687 -13.219 4.095 1.00 89.75 148 GLY A C 1
ATOM 1147 O O . GLY A 1 148 ? -4.754 -13.812 4.222 1.00 89.75 148 GLY A O 1
ATOM 1148 N N . LYS A 1 149 ? -2.849 -13.058 5.127 1.00 92.50 149 LYS A N 1
ATOM 1149 C CA . LYS A 1 149 ? -3.087 -13.633 6.464 1.00 92.50 149 LYS A CA 1
ATOM 1150 C C . LYS A 1 149 ? -4.320 -13.037 7.148 1.00 92.50 149 LYS A C 1
ATOM 1152 O O . LYS A 1 149 ? -5.087 -13.778 7.761 1.00 92.50 149 LYS A O 1
ATOM 1157 N N . LEU A 1 150 ? -4.517 -11.721 7.054 1.00 96.44 150 LEU A N 1
ATOM 1158 C CA . LEU A 1 150 ? -5.701 -11.043 7.594 1.00 96.44 150 LEU A CA 1
ATOM 1159 C C . LEU A 1 150 ? -6.970 -11.462 6.845 1.00 96.44 150 LEU A C 1
ATOM 1161 O O . LEU A 1 150 ? -8.005 -11.684 7.472 1.00 96.44 150 LEU A O 1
ATOM 1165 N N . PHE A 1 151 ? -6.886 -11.610 5.522 1.00 95.62 151 PHE A N 1
ATOM 1166 C CA . PHE A 1 151 ? -8.012 -12.026 4.694 1.00 95.62 151 PHE A CA 1
ATOM 1167 C C . PHE A 1 151 ? -8.452 -13.463 5.003 1.00 95.62 151 PHE A C 1
ATOM 1169 O O . PHE A 1 151 ? -9.638 -13.702 5.230 1.00 95.62 151 PHE A O 1
ATOM 1176 N N . GLU A 1 152 ? -7.506 -14.397 5.118 1.00 94.19 152 GLU A N 1
ATOM 1177 C CA . GLU A 1 152 ? -7.781 -15.777 5.542 1.00 94.19 152 GLU A CA 1
ATOM 1178 C C . GLU A 1 152 ? -8.377 -15.840 6.959 1.00 94.19 152 GLU A C 1
ATOM 1180 O O . GLU A 1 152 ? -9.299 -16.616 7.236 1.00 94.19 152 GLU A O 1
ATOM 1185 N N . LEU A 1 153 ? -7.904 -14.989 7.875 1.00 96.50 153 LEU A N 1
ATOM 1186 C CA . LEU A 1 153 ? -8.460 -14.912 9.225 1.00 96.50 153 LEU A CA 1
ATOM 1187 C C . LEU A 1 153 ? -9.908 -14.406 9.228 1.00 96.50 153 LEU A C 1
ATOM 1189 O O . LEU A 1 153 ? -10.744 -14.963 9.939 1.00 96.50 153 LEU A O 1
ATOM 1193 N N . ALA A 1 154 ? -10.206 -13.380 8.431 1.00 98.12 154 ALA A N 1
ATOM 1194 C CA . ALA A 1 154 ? -11.557 -12.851 8.283 1.00 98.12 154 ALA A CA 1
ATOM 1195 C C . ALA A 1 154 ? -12.506 -13.895 7.684 1.00 98.12 154 ALA A C 1
ATOM 1197 O O . ALA A 1 154 ? -13.568 -14.144 8.248 1.00 98.12 154 ALA A O 1
ATOM 1198 N N . LYS A 1 155 ? -12.079 -14.569 6.606 1.00 97.38 155 LYS A N 1
ATOM 1199 C CA . LYS A 1 155 ? -12.803 -15.677 5.963 1.00 97.38 155 LYS A CA 1
ATOM 1200 C C . LYS A 1 155 ? -13.135 -16.797 6.944 1.00 97.38 155 LYS A C 1
ATOM 1202 O O . LYS A 1 155 ? -14.282 -17.209 7.037 1.00 97.38 155 LYS A O 1
ATOM 1207 N N . SER A 1 156 ? -12.137 -17.277 7.683 1.00 97.56 156 SER A N 1
ATOM 1208 C CA . SER A 1 156 ? -12.303 -18.384 8.637 1.00 97.56 156 SER A CA 1
ATOM 1209 C C . SER A 1 156 ? -13.072 -18.011 9.908 1.00 97.56 156 SER A C 1
ATOM 1211 O O . SER A 1 156 ? -13.464 -18.904 10.655 1.00 97.56 156 SER A O 1
ATOM 1213 N N . SER A 1 157 ? -13.280 -16.715 10.155 1.00 97.94 157 SER A N 1
ATOM 1214 C CA . SER A 1 157 ? -14.042 -16.194 11.297 1.00 97.94 157 SER A CA 1
ATOM 1215 C C . SER A 1 157 ? -15.398 -15.601 10.884 1.00 97.94 157 SER A C 1
ATOM 1217 O O . SER A 1 157 ? -16.021 -14.926 11.697 1.00 97.94 157 SER A O 1
ATOM 1219 N N . ASP A 1 158 ? -15.834 -15.815 9.634 1.00 97.56 158 ASP A N 1
ATOM 1220 C CA . ASP A 1 158 ? -17.087 -15.299 9.062 1.00 97.56 158 ASP A CA 1
ATOM 1221 C C . ASP A 1 158 ? -17.256 -13.768 9.168 1.00 97.56 158 ASP A C 1
ATOM 1223 O O . ASP A 1 158 ? -18.372 -13.250 9.245 1.00 97.56 158 ASP A O 1
ATOM 1227 N N . ILE A 1 159 ? -16.147 -13.019 9.140 1.00 98.31 159 ILE A N 1
ATOM 1228 C CA . ILE A 1 159 ? -16.174 -11.554 9.210 1.00 98.31 159 ILE A CA 1
ATOM 1229 C C . ILE A 1 1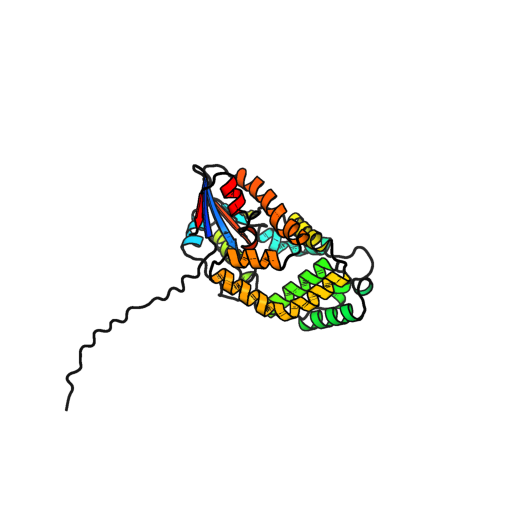59 ? -16.416 -10.987 7.808 1.00 98.31 159 ILE A C 1
ATOM 1231 O O . ILE A 1 159 ? -15.624 -11.253 6.897 1.00 98.31 159 ILE A O 1
ATOM 1235 N N . PRO A 1 160 ? -17.464 -10.166 7.604 1.00 97.62 160 PRO A N 1
ATOM 1236 C CA . PRO A 1 160 ? -17.722 -9.529 6.322 1.00 97.62 160 PRO A CA 1
ATOM 1237 C C . PRO A 1 160 ? -16.540 -8.680 5.840 1.00 97.62 160 PRO A C 1
ATOM 1239 O O . PRO A 1 160 ? -16.047 -7.801 6.552 1.00 97.62 160 PRO A O 1
ATOM 1242 N N . VAL A 1 161 ? -16.136 -8.909 4.588 1.00 97.94 161 VAL A N 1
ATOM 1243 C CA . VAL A 1 161 ? -15.014 -8.220 3.938 1.00 97.94 161 VAL A CA 1
ATOM 1244 C C . VAL A 1 161 ? -15.526 -7.142 2.984 1.00 97.94 161 VAL A C 1
ATOM 1246 O O . VAL A 1 161 ? -16.434 -7.366 2.182 1.00 97.94 161 VAL A O 1
ATOM 1249 N N . LYS A 1 162 ? -14.930 -5.951 3.054 1.00 97.31 162 LYS A N 1
ATOM 1250 C CA . LYS A 1 162 ? -15.203 -4.807 2.176 1.00 97.31 162 LYS A CA 1
ATOM 1251 C C . LYS A 1 162 ? -13.902 -4.261 1.581 1.00 97.31 162 LYS A C 1
ATOM 1253 O O . LYS A 1 162 ? -12.808 -4.593 2.029 1.00 97.31 162 LYS A O 1
ATOM 1258 N N . GLY A 1 163 ? -14.042 -3.430 0.550 1.00 97.25 163 GLY A N 1
ATOM 1259 C CA . GLY A 1 163 ? -12.949 -2.648 -0.030 1.00 97.25 163 GLY A CA 1
ATOM 1260 C C . GLY A 1 163 ? -13.212 -1.153 0.140 1.00 97.25 163 GLY A C 1
ATOM 1261 O O . GLY A 1 163 ? -14.344 -0.698 -0.057 1.00 97.25 163 GLY A O 1
ATOM 1262 N N . LEU A 1 164 ? -12.175 -0.402 0.490 1.00 98.19 164 LEU A N 1
ATOM 1263 C CA . LEU A 1 164 ? -12.170 1.056 0.547 1.00 98.19 164 LEU A CA 1
ATOM 1264 C C . LEU A 1 164 ? -12.189 1.685 -0.846 1.00 98.19 164 LEU A C 1
ATOM 1266 O O . LEU A 1 164 ? -12.677 2.801 -0.997 1.00 98.19 164 LEU A O 1
ATOM 1270 N N . GLU A 1 165 ? -11.760 0.974 -1.880 1.00 97.88 165 GLU A N 1
ATOM 1271 C CA . GLU A 1 165 ? -11.820 1.380 -3.281 1.00 97.88 165 GLU A CA 1
ATOM 1272 C C . GLU A 1 165 ? -12.072 0.186 -4.219 1.00 97.88 165 GLU A C 1
ATOM 1274 O O . GLU A 1 165 ? -12.249 -0.959 -3.788 1.00 97.88 165 GLU A O 1
ATOM 1279 N N . THR A 1 166 ? -12.198 0.475 -5.515 1.00 97.69 166 THR A N 1
ATOM 1280 C CA . THR A 1 166 ? -12.382 -0.544 -6.556 1.00 97.69 166 THR A CA 1
ATOM 1281 C C . THR A 1 166 ? -11.056 -0.860 -7.238 1.00 97.69 166 THR A C 1
ATOM 1283 O O . THR A 1 166 ? -10.094 -0.100 -7.138 1.00 97.69 166 THR A O 1
ATOM 1286 N N . VAL A 1 167 ? -11.020 -1.968 -7.978 1.00 96.62 167 VAL A N 1
ATOM 1287 C CA . VAL A 1 167 ? -9.850 -2.342 -8.780 1.00 96.62 167 VAL A CA 1
ATOM 1288 C C . VAL A 1 167 ? -9.548 -1.265 -9.832 1.00 96.62 167 VAL A C 1
ATOM 1290 O O . VAL A 1 167 ? -8.395 -0.903 -10.028 1.00 96.62 167 VAL A O 1
ATOM 1293 N N . GLU A 1 168 ? -10.575 -0.703 -10.473 1.00 97.50 168 GLU A N 1
ATOM 1294 C CA . GLU A 1 168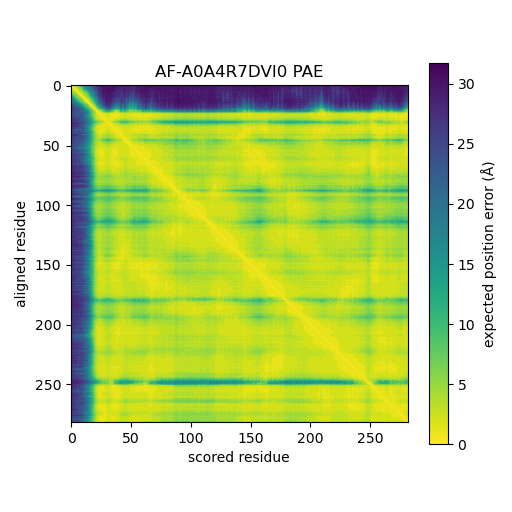 ? -10.440 0.376 -11.461 1.00 97.50 168 GLU A CA 1
ATOM 1295 C C . GLU A 1 168 ? -9.772 1.610 -10.851 1.00 97.50 168 GLU A C 1
ATOM 1297 O O . GLU A 1 168 ? -8.851 2.165 -11.444 1.00 97.50 168 GLU A O 1
ATOM 1302 N N . ARG A 1 169 ? -10.180 2.005 -9.636 1.00 97.44 169 ARG A N 1
ATOM 1303 C CA . ARG A 1 169 ? -9.579 3.149 -8.941 1.00 97.44 169 ARG A CA 1
ATOM 1304 C C . ARG A 1 169 ? -8.096 2.923 -8.642 1.00 97.44 169 ARG A C 1
ATOM 1306 O O . ARG A 1 169 ? -7.313 3.871 -8.759 1.00 97.44 169 ARG A O 1
ATOM 1313 N N . GLN A 1 170 ? -7.723 1.693 -8.283 1.00 95.38 170 GLN A N 1
ATOM 1314 C CA . GLN A 1 170 ? -6.333 1.300 -8.050 1.00 95.38 170 GLN A CA 1
ATOM 1315 C C . GLN A 1 170 ? -5.516 1.326 -9.353 1.00 95.38 170 GLN A C 1
ATOM 1317 O O . GLN A 1 170 ? -4.419 1.880 -9.378 1.00 95.38 170 GLN A O 1
ATOM 1322 N N . ILE A 1 171 ? -6.066 0.807 -10.457 1.00 95.94 171 ILE A N 1
ATOM 1323 C CA . ILE A 1 171 ? -5.453 0.889 -11.794 1.00 95.94 171 ILE A CA 1
ATOM 1324 C C . ILE A 1 171 ? -5.244 2.348 -12.210 1.00 95.94 171 ILE A C 1
ATOM 1326 O O . ILE A 1 171 ? -4.172 2.703 -12.700 1.00 95.94 171 ILE A O 1
ATOM 1330 N N . ASP A 1 172 ? -6.245 3.202 -11.997 1.00 96.62 172 ASP A N 1
ATOM 1331 C CA . ASP A 1 172 ? -6.152 4.624 -12.315 1.00 96.62 172 ASP A CA 1
ATOM 1332 C C . ASP A 1 172 ? -5.061 5.323 -11.503 1.00 96.62 172 ASP A C 1
ATOM 1334 O O . ASP A 1 172 ? -4.313 6.112 -12.075 1.00 96.62 172 ASP A O 1
ATOM 1338 N N . ALA A 1 173 ? -4.917 4.996 -10.213 1.00 96.25 173 ALA A N 1
ATOM 1339 C CA . ALA A 1 173 ? -3.833 5.512 -9.377 1.00 96.25 173 ALA A CA 1
ATOM 1340 C C . ALA A 1 173 ? -2.456 5.097 -9.912 1.00 96.25 173 ALA A C 1
ATOM 1342 O O . ALA A 1 173 ? -1.595 5.950 -10.113 1.00 96.25 173 ALA A O 1
ATOM 1343 N N . LEU A 1 174 ? -2.266 3.801 -10.188 1.00 94.62 174 LEU A N 1
ATOM 1344 C CA . LEU A 1 174 ? -1.008 3.251 -10.706 1.00 94.62 174 LEU A CA 1
ATOM 1345 C C . LEU A 1 174 ? -0.617 3.885 -12.042 1.00 94.62 174 LEU A C 1
ATOM 1347 O O . LEU A 1 174 ? 0.536 4.252 -12.246 1.00 94.62 174 LEU A O 1
ATOM 1351 N N . ARG A 1 175 ? -1.586 4.056 -12.943 1.00 94.19 175 ARG A N 1
ATOM 1352 C CA . ARG A 1 175 ? -1.371 4.705 -14.238 1.00 94.19 175 ARG A CA 1
ATOM 1353 C C . ARG A 1 175 ? -1.058 6.195 -14.083 1.00 94.19 175 ARG A C 1
ATOM 1355 O O . ARG A 1 175 ? -0.133 6.689 -14.720 1.00 94.19 175 ARG A O 1
ATOM 1362 N N . ALA A 1 176 ? -1.825 6.918 -13.265 1.00 94.62 176 ALA A N 1
ATOM 1363 C CA . ALA A 1 176 ? -1.655 8.358 -13.074 1.00 94.62 176 ALA A CA 1
ATOM 1364 C C . ALA A 1 176 ? -0.354 8.707 -12.337 1.00 94.62 176 ALA A C 1
ATOM 1366 O O . ALA A 1 176 ? 0.219 9.764 -12.589 1.00 94.62 176 ALA A O 1
ATOM 1367 N N . ALA A 1 177 ? 0.138 7.818 -11.472 1.00 93.56 177 ALA A N 1
ATOM 1368 C CA . ALA A 1 177 ? 1.411 7.991 -10.780 1.00 93.56 177 ALA A CA 1
ATOM 1369 C C . ALA A 1 177 ? 2.603 8.109 -11.742 1.00 93.56 177 ALA A C 1
ATOM 1371 O O . ALA A 1 177 ? 3.568 8.794 -11.421 1.00 93.56 177 ALA A O 1
ATOM 1372 N N . GLN A 1 178 ? 2.500 7.496 -12.927 1.00 90.25 178 GLN A N 1
ATOM 1373 C CA . GLN A 1 178 ? 3.547 7.492 -13.952 1.00 90.25 178 GLN A CA 1
ATOM 1374 C C . GLN A 1 178 ? 3.302 8.506 -15.079 1.00 90.25 178 GLN A C 1
ATOM 1376 O O . GLN A 1 178 ? 4.013 8.499 -16.077 1.00 90.25 178 GLN A O 1
ATOM 1381 N N . SER A 1 179 ? 2.284 9.370 -14.969 1.00 86.44 179 SER A N 1
ATOM 1382 C CA . SER A 1 179 ? 1.842 10.200 -16.100 1.00 86.44 179 SER A CA 1
ATOM 1383 C C . SER A 1 179 ? 2.789 11.343 -16.474 1.00 86.44 179 SER A C 1
ATOM 1385 O O . SER A 1 179 ? 2.590 11.966 -17.512 1.00 86.44 179 SER A O 1
ATOM 1387 N N . GLU A 1 180 ? 3.734 11.689 -15.599 1.00 85.69 180 GLU A N 1
ATOM 1388 C CA . GLU A 1 180 ? 4.688 12.784 -15.827 1.00 85.69 180 GLU A CA 1
ATOM 1389 C C . GLU A 1 180 ? 5.995 12.314 -16.477 1.00 85.69 180 GLU A C 1
ATOM 1391 O O . GLU A 1 180 ? 6.684 13.132 -17.084 1.00 85.69 180 GLU A O 1
ATOM 1396 N N . SER A 1 181 ? 6.305 11.016 -16.409 1.00 85.00 181 SER A N 1
ATOM 1397 C CA . SER A 1 181 ? 7.508 10.437 -17.010 1.00 85.00 181 SER A CA 1
ATOM 1398 C C . SER A 1 181 ? 7.263 10.066 -18.473 1.00 85.00 181 SER A C 1
ATOM 1400 O O . SER A 1 181 ? 6.216 9.514 -18.827 1.00 85.00 181 SER A O 1
ATOM 1402 N N . GLY A 1 182 ? 8.250 10.318 -19.336 1.00 90.62 182 GLY A N 1
ATOM 1403 C CA . GLY A 1 182 ? 8.255 9.730 -20.677 1.00 90.62 182 GLY A CA 1
ATOM 1404 C C . GLY A 1 182 ? 8.380 8.202 -20.605 1.00 90.62 182 GLY A C 1
ATOM 1405 O O . GLY A 1 182 ? 8.982 7.676 -19.673 1.00 90.62 182 GLY A O 1
ATOM 1406 N N . GLU A 1 183 ? 7.847 7.470 -21.591 1.00 92.38 183 GLU A N 1
ATOM 1407 C CA . GLU A 1 183 ? 7.893 5.995 -21.579 1.00 92.38 183 GLU A CA 1
ATOM 1408 C C . GLU A 1 183 ? 9.324 5.432 -21.494 1.00 92.38 183 GLU A C 1
ATOM 1410 O O . GLU A 1 183 ? 9.544 4.458 -20.777 1.00 92.38 183 GLU A O 1
ATOM 1415 N N . GLY A 1 184 ? 10.292 6.056 -22.178 1.00 92.50 184 GLY A N 1
ATOM 1416 C CA . GLY A 1 184 ? 11.715 5.699 -22.088 1.00 92.50 184 GLY A CA 1
ATOM 1417 C C . GLY A 1 184 ? 12.304 5.953 -20.705 1.00 92.50 184 GLY A C 1
ATOM 1418 O O . GLY A 1 184 ? 12.785 5.020 -20.072 1.00 92.50 184 GLY A O 1
ATOM 1419 N N . GLU A 1 185 ? 12.163 7.179 -20.195 1.00 92.19 185 GLU A N 1
ATOM 1420 C CA . GLU A 1 185 ? 12.647 7.572 -18.864 1.00 92.19 185 GLU A CA 1
ATOM 1421 C C . GLU A 1 185 ? 12.108 6.649 -17.762 1.00 92.19 185 GLU A C 1
ATOM 1423 O O . GLU A 1 185 ? 12.848 6.217 -16.880 1.00 92.19 185 GLU A O 1
ATOM 1428 N N . LEU A 1 186 ? 10.823 6.298 -17.839 1.00 92.62 186 LEU A N 1
ATOM 1429 C CA . LEU A 1 186 ? 10.184 5.400 -16.886 1.00 92.62 186 LEU A CA 1
ATOM 1430 C C . LEU A 1 186 ? 10.849 4.015 -16.851 1.00 92.62 186 LEU A C 1
ATOM 1432 O O . LEU A 1 186 ? 11.070 3.432 -15.785 1.00 92.62 186 LEU A O 1
ATOM 1436 N N . LEU A 1 187 ? 11.167 3.471 -18.025 1.00 94.50 187 LEU A N 1
ATOM 1437 C CA . LEU A 1 187 ? 11.782 2.154 -18.146 1.00 94.50 187 LEU A CA 1
ATOM 1438 C C . LEU A 1 187 ? 13.277 2.187 -17.813 1.00 94.50 187 LEU A C 1
ATOM 1440 O O . LEU A 1 187 ? 13.755 1.256 -17.172 1.00 94.50 187 LEU A O 1
ATOM 1444 N N . GLU A 1 188 ? 13.989 3.264 -18.141 1.00 93.19 188 GLU A N 1
ATOM 1445 C CA . GLU A 1 188 ? 15.373 3.492 -17.702 1.00 93.19 188 GLU A CA 1
ATOM 1446 C C . GLU A 1 188 ? 15.479 3.531 -16.169 1.00 93.19 188 GLU A C 1
ATOM 1448 O O . GLU A 1 188 ? 16.314 2.840 -15.581 1.00 93.19 188 GLU A O 1
ATOM 1453 N N . GLN A 1 189 ? 14.586 4.272 -15.502 1.00 90.25 189 GLN A N 1
ATOM 1454 C CA . GLN A 1 189 ? 14.503 4.306 -14.037 1.00 90.25 189 GLN A CA 1
ATOM 1455 C C . GLN A 1 189 ? 14.220 2.910 -13.469 1.00 90.25 189 GLN A C 1
ATOM 1457 O O . GLN A 1 189 ? 14.916 2.445 -12.566 1.00 90.25 189 GLN A O 1
ATOM 1462 N N . THR A 1 190 ? 13.262 2.193 -14.064 1.00 91.38 190 THR A N 1
ATOM 1463 C CA . THR A 1 190 ? 12.927 0.818 -13.667 1.00 91.38 190 THR A CA 1
ATOM 1464 C C . THR A 1 190 ? 14.141 -0.112 -13.749 1.00 91.38 190 THR A C 1
ATOM 1466 O O . THR A 1 190 ? 14.381 -0.901 -12.834 1.00 91.38 190 THR A O 1
ATOM 1469 N N . LEU A 1 191 ? 14.919 -0.025 -14.832 1.00 93.06 191 LEU A N 1
ATOM 1470 C CA . LEU A 1 191 ? 16.123 -0.832 -15.039 1.00 93.06 191 LEU A CA 1
ATOM 1471 C C . LEU A 1 191 ? 17.201 -0.540 -13.987 1.00 93.06 191 LEU A C 1
ATOM 1473 O O . LEU A 1 191 ? 17.842 -1.470 -13.503 1.00 93.06 191 LEU A O 1
ATOM 1477 N N . ALA A 1 192 ? 17.367 0.722 -13.587 1.00 90.88 192 ALA A N 1
ATOM 1478 C CA . ALA A 1 192 ? 18.327 1.106 -12.553 1.00 90.88 192 ALA A CA 1
ATOM 1479 C C . ALA A 1 192 ? 17.916 0.638 -11.142 1.00 90.88 192 ALA A C 1
ATOM 1481 O O . ALA A 1 192 ? 18.768 0.322 -10.307 1.00 90.88 192 ALA A O 1
ATOM 1482 N N . GLU A 1 193 ? 16.614 0.602 -10.856 1.00 88.75 193 GLU A N 1
ATOM 1483 C CA . GLU A 1 193 ? 16.080 0.258 -9.533 1.00 88.75 193 GLU A CA 1
ATOM 1484 C C . GLU A 1 193 ? 15.964 -1.250 -9.305 1.00 88.75 193 GLU A C 1
ATOM 1486 O O . GLU A 1 193 ? 16.239 -1.745 -8.208 1.00 88.75 193 GLU A O 1
ATOM 1491 N N . VAL A 1 194 ? 15.587 -2.003 -10.339 1.00 90.25 194 VAL A N 1
ATOM 1492 C CA . VAL A 1 194 ? 15.297 -3.439 -10.227 1.00 90.25 194 VAL A CA 1
ATOM 1493 C C . VAL A 1 194 ? 16.512 -4.272 -9.809 1.00 90.25 194 VAL A C 1
ATOM 1495 O O . VAL A 1 194 ? 16.351 -5.332 -9.209 1.00 90.25 194 VAL A O 1
ATOM 1498 N N . GLU A 1 195 ? 17.734 -3.798 -10.061 1.00 85.25 195 GLU A N 1
ATOM 1499 C CA . GLU A 1 195 ? 18.958 -4.459 -9.593 1.00 85.25 195 GLU A CA 1
ATOM 1500 C C . GLU A 1 195 ? 19.075 -4.473 -8.065 1.00 85.25 195 GLU A C 1
ATOM 1502 O O . GLU A 1 195 ? 19.676 -5.384 -7.497 1.00 85.25 195 GLU A O 1
ATOM 1507 N N . LYS A 1 196 ? 18.473 -3.485 -7.394 1.00 90.19 196 LYS A N 1
ATOM 1508 C CA . LYS A 1 196 ? 18.524 -3.301 -5.936 1.00 90.19 196 LYS A CA 1
ATOM 1509 C C . LYS A 1 196 ? 17.251 -3.772 -5.237 1.00 90.19 196 LYS A C 1
ATOM 1511 O O . LYS A 1 196 ? 17.129 -3.621 -4.023 1.00 90.19 196 LYS A O 1
ATOM 1516 N N . ILE A 1 197 ? 16.301 -4.346 -5.979 1.00 89.81 197 ILE A N 1
ATOM 1517 C CA . ILE A 1 197 ? 14.954 -4.624 -5.471 1.00 89.81 197 ILE A CA 1
ATOM 1518 C C . ILE A 1 197 ? 14.956 -5.564 -4.261 1.00 89.81 197 ILE A C 1
ATOM 1520 O O . ILE A 1 197 ? 14.176 -5.362 -3.334 1.00 89.81 197 ILE A O 1
ATOM 1524 N N . GLU A 1 198 ? 15.859 -6.550 -4.226 1.00 90.75 198 GLU A N 1
ATOM 1525 C CA . GLU A 1 198 ? 15.967 -7.477 -3.096 1.00 90.75 198 GLU A CA 1
ATOM 1526 C C . GLU A 1 198 ? 16.427 -6.765 -1.819 1.00 90.75 198 GLU A C 1
ATOM 1528 O O . GLU A 1 198 ? 15.844 -6.976 -0.757 1.00 90.75 198 GLU A O 1
ATOM 1533 N N . GLU A 1 199 ? 17.446 -5.905 -1.916 1.00 93.50 199 GLU A N 1
ATOM 1534 C CA . GLU A 1 199 ? 17.957 -5.127 -0.782 1.00 93.50 199 GLU A CA 1
ATOM 1535 C C . GLU A 1 199 ? 16.883 -4.167 -0.259 1.00 93.50 199 GLU A C 1
ATOM 1537 O O . GLU A 1 199 ? 16.631 -4.105 0.946 1.00 93.50 199 GLU A O 1
ATOM 1542 N N . VAL A 1 200 ? 16.195 -3.485 -1.177 1.00 91.69 200 VAL A N 1
ATOM 1543 C CA . VAL A 1 200 ? 15.089 -2.577 -0.861 1.00 91.69 200 VAL A CA 1
ATOM 1544 C C . VAL A 1 200 ? 13.965 -3.311 -0.124 1.00 91.69 200 VAL A C 1
ATOM 1546 O O . VAL A 1 200 ? 13.558 -2.888 0.959 1.00 91.69 200 VAL A O 1
ATOM 1549 N N . PHE A 1 201 ? 13.484 -4.440 -0.653 1.00 91.25 201 PHE A N 1
ATOM 1550 C CA . PHE A 1 201 ? 12.418 -5.211 -0.005 1.00 91.25 201 PHE A CA 1
ATOM 1551 C C . PHE A 1 201 ? 12.863 -5.846 1.316 1.00 91.25 201 PHE A C 1
ATOM 1553 O O . PHE A 1 201 ? 12.046 -6.009 2.226 1.00 91.25 201 PHE A O 1
ATOM 1560 N N . ALA A 1 202 ? 14.147 -6.180 1.466 1.00 93.38 202 ALA A N 1
ATOM 1561 C CA . ALA A 1 202 ? 14.697 -6.640 2.734 1.00 93.38 202 ALA A CA 1
ATOM 1562 C C . ALA A 1 202 ? 14.655 -5.545 3.811 1.00 93.38 202 ALA A C 1
ATOM 1564 O O . ALA A 1 202 ? 14.216 -5.838 4.927 1.00 93.38 202 ALA A O 1
ATOM 1565 N N . ASP A 1 203 ? 15.039 -4.301 3.496 1.00 94.69 203 ASP A N 1
ATOM 1566 C CA . ASP A 1 203 ? 14.957 -3.191 4.459 1.00 94.69 203 ASP A CA 1
ATOM 1567 C C . ASP A 1 203 ? 13.506 -2.799 4.768 1.00 94.69 203 ASP A C 1
ATOM 1569 O O . ASP A 1 203 ? 13.175 -2.589 5.937 1.00 94.69 203 ASP A O 1
ATOM 1573 N N . ILE A 1 204 ? 12.612 -2.786 3.769 1.00 94.31 204 ILE A N 1
ATOM 1574 C CA . ILE A 1 204 ? 11.175 -2.534 3.981 1.00 94.31 204 ILE A CA 1
ATOM 1575 C C . ILE A 1 204 ? 10.578 -3.596 4.906 1.00 94.31 204 ILE A C 1
ATOM 1577 O O . ILE A 1 204 ? 9.953 -3.249 5.909 1.00 94.31 204 ILE A O 1
ATOM 1581 N N . GLN A 1 205 ? 10.791 -4.886 4.615 1.00 94.50 205 GLN A N 1
ATOM 1582 C CA . GLN A 1 205 ? 10.273 -5.966 5.456 1.00 94.50 205 GLN A CA 1
ATOM 1583 C C . GLN A 1 205 ? 10.837 -5.861 6.873 1.00 94.50 205 GLN A C 1
ATOM 1585 O O . GLN A 1 205 ? 10.078 -5.948 7.832 1.00 94.50 205 GLN A O 1
ATOM 1590 N N . LYS A 1 206 ? 12.149 -5.645 7.023 1.00 94.69 206 LYS A N 1
ATOM 1591 C CA . LYS A 1 206 ? 12.778 -5.476 8.338 1.00 94.69 206 LYS A CA 1
ATOM 1592 C C . LYS A 1 206 ? 12.148 -4.318 9.117 1.00 94.69 206 LYS A C 1
ATOM 1594 O O . LYS A 1 206 ? 11.739 -4.510 10.255 1.00 94.69 206 LYS A O 1
ATOM 1599 N N . THR A 1 207 ? 12.028 -3.152 8.489 1.00 95.81 207 THR A N 1
ATOM 1600 C CA . THR A 1 207 ? 11.452 -1.946 9.102 1.00 95.81 207 THR A CA 1
ATOM 1601 C C . THR A 1 207 ? 9.992 -2.173 9.509 1.00 95.81 207 THR A C 1
ATOM 1603 O O . THR A 1 207 ? 9.562 -1.762 10.586 1.00 95.81 207 THR A O 1
ATOM 1606 N N . TRP A 1 208 ? 9.229 -2.891 8.682 1.00 96.38 208 TRP A N 1
ATOM 1607 C CA . TRP A 1 208 ? 7.853 -3.263 8.994 1.00 96.38 208 TRP A CA 1
ATOM 1608 C C . TRP A 1 208 ? 7.762 -4.233 10.185 1.00 96.38 208 TRP A C 1
ATOM 1610 O O . TRP A 1 208 ? 6.934 -4.026 11.069 1.00 96.38 208 TRP A O 1
ATOM 1620 N N . LEU A 1 209 ? 8.645 -5.240 10.265 1.00 93.81 209 LEU A N 1
ATOM 1621 C CA . LEU A 1 209 ? 8.737 -6.177 11.401 1.00 93.81 209 LEU A CA 1
ATOM 1622 C C . LEU A 1 209 ? 9.145 -5.482 12.718 1.00 93.81 209 LEU A C 1
ATOM 1624 O O . LEU A 1 209 ? 8.840 -5.979 13.804 1.00 93.81 209 LEU A O 1
ATOM 1628 N N . GLU A 1 210 ? 9.846 -4.350 12.624 1.00 94.44 210 GLU A N 1
ATOM 1629 C CA . GLU A 1 210 ? 10.199 -3.466 13.744 1.00 94.44 210 GLU A CA 1
ATOM 1630 C C . GLU A 1 210 ? 9.050 -2.506 14.122 1.00 94.44 210 GLU A C 1
ATOM 1632 O O . GLU A 1 210 ? 9.115 -1.838 15.155 1.00 94.44 210 GLU A O 1
ATOM 1637 N N . GLY A 1 211 ? 7.965 -2.464 13.337 1.00 94.88 211 GLY A N 1
ATOM 1638 C CA . GLY A 1 211 ? 6.812 -1.595 13.575 1.00 94.88 211 GLY A CA 1
ATOM 1639 C C . GLY A 1 211 ? 7.137 -0.102 13.446 1.00 94.88 211 GLY A C 1
ATOM 1640 O O . GLY A 1 211 ? 6.457 0.726 14.068 1.00 94.88 211 GLY A O 1
ATOM 1641 N N . ASP A 1 212 ? 8.184 0.242 12.689 1.00 96.38 212 ASP A N 1
ATOM 1642 C CA . ASP A 1 212 ? 8.682 1.608 12.509 1.00 96.38 212 ASP A CA 1
ATOM 1643 C C . ASP A 1 212 ? 7.974 2.293 11.329 1.00 96.38 212 ASP A C 1
ATOM 1645 O O . ASP A 1 212 ? 8.452 2.346 10.192 1.00 96.38 212 ASP A O 1
ATOM 1649 N N . LEU A 1 213 ? 6.771 2.796 11.615 1.00 96.94 213 LEU A N 1
ATOM 1650 C CA . LEU A 1 213 ? 5.947 3.503 10.638 1.00 96.94 213 LEU A CA 1
ATOM 1651 C C . LEU A 1 213 ? 6.605 4.802 10.144 1.00 96.94 213 LEU A C 1
ATOM 1653 O O . LEU A 1 213 ? 6.434 5.163 8.978 1.00 96.94 213 LEU A O 1
ATOM 1657 N N . ASP A 1 214 ? 7.367 5.494 10.992 1.00 96.56 214 ASP A N 1
ATOM 1658 C CA . ASP A 1 214 ? 8.002 6.763 10.630 1.00 96.56 214 ASP A CA 1
ATOM 1659 C C . ASP A 1 214 ? 9.107 6.539 9.597 1.00 96.56 214 ASP A C 1
ATOM 1661 O O . ASP A 1 214 ? 9.168 7.258 8.595 1.00 96.56 214 ASP A O 1
ATOM 1665 N N . LYS A 1 215 ? 9.929 5.496 9.772 1.00 96.69 215 LYS A N 1
ATOM 1666 C CA . LYS A 1 215 ? 10.953 5.125 8.790 1.00 96.69 215 LYS A CA 1
ATOM 1667 C C . LYS A 1 215 ? 10.336 4.681 7.461 1.00 96.69 215 LYS A C 1
ATOM 1669 O O . LYS A 1 215 ? 10.826 5.101 6.412 1.00 96.69 215 LYS A O 1
ATOM 1674 N N . LEU A 1 216 ? 9.240 3.914 7.476 1.00 96.69 216 LEU A N 1
ATOM 1675 C CA . LEU A 1 216 ? 8.510 3.554 6.246 1.00 96.69 216 LEU A CA 1
ATOM 1676 C C . LEU A 1 216 ? 7.937 4.789 5.536 1.00 96.69 216 LEU A C 1
ATOM 1678 O O . LEU A 1 216 ? 8.064 4.930 4.321 1.00 96.69 216 LEU A O 1
ATOM 1682 N N . THR A 1 217 ? 7.346 5.709 6.299 1.00 96.12 217 THR A N 1
ATOM 1683 C CA . THR A 1 217 ? 6.787 6.962 5.773 1.00 96.12 217 THR A CA 1
ATOM 1684 C C . THR A 1 217 ? 7.882 7.840 5.170 1.00 96.12 217 THR A C 1
ATOM 1686 O O . THR A 1 217 ? 7.719 8.393 4.083 1.00 96.12 217 THR A O 1
ATOM 1689 N N . HIS A 1 218 ? 9.024 7.956 5.851 1.00 96.00 218 HIS A N 1
ATOM 1690 C CA . HIS A 1 218 ? 10.177 8.691 5.344 1.00 96.00 218 HIS A CA 1
ATOM 1691 C C . HIS A 1 218 ? 10.702 8.076 4.046 1.00 96.00 218 HIS A C 1
ATOM 1693 O O . HIS A 1 218 ? 10.909 8.804 3.078 1.00 96.00 218 HIS A O 1
ATOM 1699 N N . TYR A 1 219 ? 10.855 6.749 4.002 1.00 93.94 219 TYR A N 1
ATOM 1700 C CA . TYR A 1 219 ? 11.290 6.037 2.805 1.00 93.94 219 TYR A CA 1
ATOM 1701 C C . TYR A 1 219 ? 10.387 6.350 1.604 1.00 93.94 219 TYR A C 1
ATOM 1703 O O . TYR A 1 219 ? 10.890 6.745 0.554 1.00 93.94 219 TYR A O 1
ATOM 1711 N N . LEU A 1 220 ? 9.063 6.261 1.761 1.00 92.44 220 LEU A N 1
ATOM 1712 C CA . LEU A 1 220 ? 8.125 6.566 0.674 1.00 92.44 220 LEU A CA 1
ATOM 1713 C C . LEU A 1 220 ? 8.231 8.016 0.199 1.00 92.44 220 LEU A C 1
ATOM 1715 O O . LEU A 1 220 ? 8.315 8.256 -1.001 1.00 92.44 220 LEU A O 1
ATOM 1719 N N . ASN A 1 221 ? 8.297 8.977 1.122 1.00 92.31 221 ASN A N 1
ATOM 1720 C CA . ASN A 1 221 ? 8.397 10.396 0.773 1.00 92.31 221 ASN A CA 1
ATOM 1721 C C . ASN A 1 221 ? 9.715 10.766 0.071 1.00 92.31 221 ASN A C 1
ATOM 1723 O O . ASN A 1 221 ? 9.756 11.770 -0.632 1.00 92.31 221 ASN A O 1
ATOM 1727 N N . GLN A 1 222 ? 10.794 10.008 0.289 1.00 93.00 222 GLN A N 1
ATOM 1728 C CA . GLN A 1 222 ? 12.080 10.237 -0.381 1.00 93.00 222 GLN A CA 1
ATOM 1729 C C . GLN A 1 222 ? 12.167 9.567 -1.755 1.00 93.00 222 GLN A C 1
ATOM 1731 O O . GLN A 1 222 ? 12.882 10.066 -2.618 1.00 93.00 222 GLN A O 1
ATOM 1736 N N . ASN A 1 223 ? 11.475 8.440 -1.948 1.00 89.94 223 ASN A N 1
ATOM 1737 C CA . ASN A 1 223 ? 11.616 7.615 -3.151 1.00 89.94 223 ASN A CA 1
ATOM 1738 C C . ASN A 1 223 ? 10.442 7.751 -4.133 1.00 89.94 223 ASN A C 1
ATOM 1740 O O . ASN A 1 223 ? 10.542 7.265 -5.254 1.00 89.94 223 ASN A O 1
ATOM 1744 N N . LEU A 1 224 ? 9.342 8.413 -3.755 1.00 88.75 224 LEU A N 1
ATOM 1745 C CA . LEU A 1 224 ? 8.245 8.720 -4.673 1.00 88.75 224 LEU A CA 1
ATOM 1746 C C . LEU A 1 224 ? 8.275 10.189 -5.114 1.00 88.75 224 LEU A C 1
ATOM 1748 O O . LEU A 1 224 ? 8.293 11.084 -4.263 1.00 88.75 224 LEU A O 1
ATOM 1752 N N . PRO A 1 225 ? 8.184 10.468 -6.428 1.00 91.56 225 PRO A N 1
ATOM 1753 C CA . PRO A 1 225 ? 7.929 11.815 -6.922 1.00 91.56 225 PRO A CA 1
ATOM 1754 C C . PRO A 1 225 ? 6.632 12.400 -6.333 1.00 91.56 225 PRO A C 1
ATOM 1756 O O . PRO A 1 225 ? 5.684 11.647 -6.086 1.00 91.56 225 PRO A O 1
ATOM 1759 N N . PRO A 1 226 ? 6.513 13.735 -6.175 1.00 93.69 226 PRO A N 1
ATOM 1760 C CA . PRO A 1 226 ? 5.320 14.363 -5.599 1.00 93.69 226 PRO A CA 1
ATOM 1761 C C . PRO A 1 226 ? 4.003 13.951 -6.272 1.00 93.69 226 PRO A C 1
ATOM 1763 O O . PRO A 1 226 ? 3.010 13.714 -5.586 1.00 93.69 226 PRO A O 1
ATOM 1766 N N . LYS A 1 227 ? 3.999 13.813 -7.605 1.00 93.62 227 LYS A N 1
ATOM 1767 C CA . LYS A 1 227 ? 2.839 13.341 -8.370 1.00 93.62 227 LYS A CA 1
ATOM 1768 C C . LYS A 1 227 ? 2.465 11.899 -8.029 1.00 93.62 227 LYS A C 1
ATOM 1770 O O . LYS A 1 227 ? 1.294 11.617 -7.789 1.00 93.62 227 LYS A O 1
ATOM 1775 N N . ALA A 1 228 ? 3.447 11.002 -7.971 1.00 93.44 228 ALA A N 1
ATOM 1776 C CA . ALA A 1 228 ? 3.221 9.611 -7.595 1.00 93.44 228 ALA A CA 1
ATOM 1777 C C . ALA A 1 228 ? 2.707 9.502 -6.153 1.00 93.44 228 ALA A C 1
ATOM 1779 O O . ALA A 1 228 ? 1.750 8.776 -5.903 1.00 93.44 228 ALA A O 1
ATOM 1780 N N . LEU A 1 229 ? 3.273 10.273 -5.219 1.00 95.06 229 LEU A N 1
ATOM 1781 C CA . LEU A 1 229 ? 2.806 10.329 -3.833 1.00 95.06 229 LEU A CA 1
ATOM 1782 C C . LEU A 1 229 ? 1.347 10.812 -3.736 1.00 95.06 229 LEU A C 1
ATOM 1784 O O . LEU A 1 229 ? 0.550 10.247 -2.986 1.00 95.06 229 LEU A O 1
ATOM 1788 N N . ASP A 1 230 ? 0.971 11.827 -4.517 1.00 97.06 230 ASP A N 1
ATOM 1789 C CA . ASP A 1 230 ? -0.399 12.344 -4.550 1.00 97.06 230 ASP A CA 1
ATOM 1790 C C . ASP A 1 230 ? -1.410 11.306 -5.075 1.00 97.06 230 ASP A C 1
ATOM 1792 O O . ASP A 1 230 ? -2.450 11.078 -4.451 1.00 97.06 230 ASP A O 1
ATOM 1796 N N . GLU A 1 231 ? -1.097 10.637 -6.191 1.00 97.25 231 GLU A N 1
ATOM 1797 C CA . GLU A 1 231 ? -1.991 9.649 -6.812 1.00 97.25 231 GLU A CA 1
ATOM 1798 C C . GLU A 1 231 ? -2.060 8.326 -6.035 1.00 97.25 231 GLU A C 1
ATOM 1800 O O . GLU A 1 231 ? -3.148 7.758 -5.887 1.00 97.25 231 GLU A O 1
ATOM 1805 N N . LEU A 1 232 ? -0.920 7.836 -5.530 1.00 96.06 232 LEU A N 1
ATOM 1806 C CA . LEU A 1 232 ? -0.826 6.545 -4.844 1.00 96.06 232 LEU A CA 1
ATOM 1807 C C . LEU A 1 232 ? -1.220 6.615 -3.372 1.00 96.06 232 LEU A C 1
ATOM 1809 O O . LEU A 1 232 ? -1.665 5.597 -2.853 1.00 96.06 232 LEU A O 1
ATOM 1813 N N . ILE A 1 233 ? -1.081 7.766 -2.705 1.00 97.44 233 ILE A N 1
ATOM 1814 C CA . ILE A 1 233 ? -1.339 7.895 -1.263 1.00 97.44 233 ILE A CA 1
ATOM 1815 C C . ILE A 1 233 ? -2.411 8.949 -0.983 1.00 97.44 233 ILE A C 1
ATOM 1817 O O . ILE A 1 233 ? -3.505 8.602 -0.538 1.00 97.44 233 ILE A O 1
ATOM 1821 N N . THR A 1 234 ? -2.132 10.227 -1.249 1.00 97.75 234 THR A N 1
ATOM 1822 C CA . THR A 1 234 ? -2.938 11.348 -0.729 1.00 97.75 234 THR A CA 1
ATOM 1823 C C . THR A 1 234 ? -4.393 11.307 -1.194 1.00 97.75 234 THR A C 1
ATOM 1825 O O . THR A 1 234 ? -5.309 11.340 -0.370 1.00 97.75 234 THR A O 1
ATOM 1828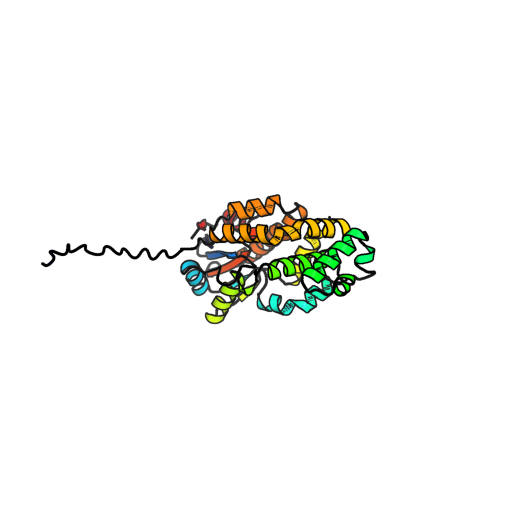 N N . LYS A 1 235 ? -4.642 11.202 -2.504 1.00 98.44 235 LYS A N 1
ATOM 1829 C CA . LYS A 1 235 ? -6.012 11.190 -3.046 1.00 98.44 235 LYS A CA 1
ATOM 1830 C C . LYS A 1 235 ? -6.817 9.996 -2.553 1.00 98.44 235 LYS A C 1
ATOM 1832 O O . LYS A 1 235 ? -7.973 10.157 -2.164 1.00 98.44 235 LYS A O 1
ATOM 1837 N N . ARG A 1 236 ? -6.189 8.820 -2.523 1.00 98.31 236 ARG A N 1
ATOM 1838 C CA . ARG A 1 236 ? -6.805 7.577 -2.042 1.00 98.31 236 ARG A CA 1
ATOM 1839 C C . ARG A 1 236 ? -7.165 7.696 -0.563 1.00 98.31 236 ARG A C 1
ATOM 1841 O O . ARG A 1 236 ? -8.320 7.485 -0.210 1.00 98.31 236 ARG A O 1
ATOM 1848 N N . ASN A 1 237 ? -6.243 8.181 0.271 1.00 98.62 237 ASN A N 1
ATOM 1849 C CA . ASN A 1 237 ? -6.508 8.447 1.686 1.00 98.62 237 ASN A CA 1
ATOM 1850 C C . ASN A 1 237 ? -7.702 9.391 1.880 1.00 98.62 237 ASN A C 1
ATOM 1852 O O . ASN A 1 237 ? -8.598 9.082 2.661 1.00 98.62 237 ASN A O 1
ATOM 1856 N N . ASN A 1 238 ? -7.776 10.496 1.134 1.00 98.25 238 ASN A N 1
ATOM 1857 C CA . ASN A 1 238 ? -8.881 11.456 1.249 1.00 98.25 238 ASN A CA 1
ATOM 1858 C C . ASN A 1 238 ? -10.247 10.825 0.900 1.00 98.25 238 ASN A C 1
ATOM 1860 O O . ASN A 1 238 ? -11.258 11.063 1.574 1.00 98.25 238 ASN A O 1
ATOM 1864 N N . GLU A 1 239 ? -10.286 9.986 -0.139 1.00 98.19 239 GLU A N 1
ATOM 1865 C CA . GLU A 1 239 ? -11.478 9.221 -0.521 1.00 98.19 239 GLU A CA 1
ATOM 1866 C C . GLU A 1 239 ? -11.869 8.205 0.565 1.00 98.19 239 GLU A C 1
ATOM 1868 O O . GLU A 1 239 ? -13.049 8.076 0.908 1.00 98.19 239 GLU A O 1
ATOM 1873 N N . TRP A 1 240 ? -10.890 7.502 1.137 1.00 98.12 240 TRP A N 1
ATOM 1874 C CA . TRP A 1 240 ? -11.100 6.499 2.181 1.00 98.12 240 TRP A CA 1
ATOM 1875 C C . TRP A 1 240 ? -11.598 7.118 3.478 1.00 98.12 240 TRP A C 1
ATOM 1877 O O . TRP A 1 240 ? -12.569 6.629 4.048 1.00 98.12 240 TRP A O 1
ATOM 1887 N N . ILE A 1 241 ? -11.014 8.234 3.904 1.00 96.88 241 ILE A N 1
ATOM 1888 C CA . ILE A 1 241 ? -11.445 8.982 5.085 1.00 96.88 241 ILE A CA 1
ATOM 1889 C C . ILE A 1 241 ? -12.905 9.427 4.947 1.00 96.88 241 ILE A C 1
ATOM 1891 O O . ILE A 1 241 ? -13.692 9.280 5.881 1.00 96.88 241 ILE A O 1
ATOM 1895 N N . THR A 1 242 ? -13.316 9.857 3.751 1.00 95.19 242 THR A N 1
ATOM 1896 C CA . THR A 1 242 ? -14.722 10.190 3.463 1.00 95.19 242 THR A CA 1
ATOM 1897 C C . THR A 1 242 ? -15.655 8.978 3.600 1.00 95.19 242 THR A C 1
ATOM 1899 O O . THR A 1 242 ? -16.830 9.133 3.942 1.00 95.19 242 THR A O 1
ATOM 1902 N N . LYS A 1 243 ? -15.171 7.760 3.322 1.00 94.25 243 LYS A N 1
ATOM 1903 C CA . LYS A 1 243 ? -15.935 6.516 3.516 1.00 94.25 243 LYS A CA 1
ATOM 1904 C C . LYS A 1 243 ? -15.951 6.075 4.978 1.00 94.25 243 LYS A C 1
ATOM 1906 O O . LYS A 1 243 ? -17.008 5.676 5.455 1.00 94.25 243 LYS A O 1
ATOM 1911 N N . LEU A 1 244 ? -14.823 6.179 5.678 1.00 92.69 244 LEU A N 1
ATOM 1912 C CA . LEU A 1 244 ? -14.701 5.826 7.094 1.00 92.69 244 LEU A CA 1
ATOM 1913 C C . LEU A 1 244 ? -15.551 6.738 7.984 1.00 92.69 244 LEU A C 1
ATOM 1915 O O . LEU A 1 244 ? -16.193 6.251 8.903 1.00 92.69 244 LEU A O 1
ATOM 1919 N N . ALA A 1 245 ? -15.684 8.021 7.639 1.00 88.38 245 ALA A N 1
ATOM 1920 C CA . ALA A 1 245 ? -16.581 8.951 8.329 1.00 88.38 245 ALA A CA 1
ATOM 1921 C C . ALA A 1 245 ? -18.077 8.571 8.249 1.00 88.38 245 ALA A C 1
ATOM 1923 O O . ALA A 1 245 ? -18.899 9.174 8.932 1.00 88.38 245 ALA A O 1
ATOM 1924 N N . LYS A 1 246 ? -18.450 7.608 7.392 1.00 87.38 246 LYS A N 1
ATOM 1925 C CA . LYS A 1 246 ? -19.824 7.092 7.250 1.00 87.38 246 LYS A CA 1
ATOM 1926 C C . LYS A 1 246 ? -20.040 5.755 7.959 1.00 87.38 246 LYS A C 1
ATOM 1928 O O . LYS A 1 246 ? -21.128 5.195 7.850 1.00 87.38 246 LYS A O 1
ATOM 1933 N N . VAL A 1 247 ? -19.011 5.207 8.606 1.00 85.31 247 VAL A N 1
ATOM 1934 C CA . VAL A 1 247 ? -19.165 4.055 9.502 1.00 85.31 247 VAL A CA 1
ATOM 1935 C C . VAL A 1 247 ? -20.043 4.499 10.671 1.00 85.31 247 VAL A C 1
ATOM 1937 O O . VAL A 1 247 ? -19.877 5.618 11.158 1.00 85.31 247 VAL A O 1
ATOM 1940 N N . ASN A 1 248 ? -20.996 3.665 11.094 1.00 83.06 248 ASN A N 1
ATOM 1941 C CA . ASN A 1 248 ? -21.869 4.043 12.203 1.00 83.06 248 ASN A CA 1
ATOM 1942 C C . ASN A 1 248 ? -21.061 4.147 13.501 1.00 83.06 248 ASN A C 1
ATOM 1944 O O . ASN A 1 248 ? -20.047 3.471 13.678 1.00 83.06 248 ASN A O 1
ATOM 1948 N N . GLU A 1 249 ? -21.527 4.981 14.424 1.00 76.81 249 GLU A N 1
ATOM 1949 C CA . GLU A 1 249 ? -20.853 5.205 15.707 1.00 76.81 249 GLU A CA 1
ATOM 1950 C C . GLU A 1 249 ? -20.787 3.939 16.572 1.00 76.81 249 GLU A C 1
ATOM 1952 O O . GLU A 1 249 ? -19.842 3.774 17.326 1.00 76.81 249 GLU A O 1
ATOM 1957 N N . SER A 1 250 ? -21.741 3.014 16.439 1.00 79.31 250 SER A N 1
ATOM 1958 C CA . SER A 1 250 ? -21.759 1.759 17.202 1.00 79.31 250 SER A CA 1
ATOM 1959 C C . SER A 1 250 ? -20.863 0.656 16.638 1.00 79.31 250 SER A C 1
ATOM 1961 O O . SER A 1 250 ? -20.623 -0.334 17.329 1.00 79.31 250 SER A O 1
ATOM 1963 N N . ASP A 1 251 ? -20.403 0.787 15.392 1.00 86.75 251 ASP A N 1
ATOM 1964 C CA . ASP A 1 251 ? -19.772 -0.319 14.675 1.00 86.75 251 ASP A CA 1
ATOM 1965 C C . ASP A 1 251 ? -18.280 -0.397 15.030 1.00 86.75 251 ASP A C 1
ATOM 1967 O O . ASP A 1 251 ? -17.556 0.604 15.024 1.00 86.75 251 ASP A O 1
ATOM 1971 N N . THR A 1 252 ? -17.784 -1.612 15.280 1.00 95.25 252 THR A N 1
ATOM 1972 C CA . THR A 1 252 ? -16.337 -1.865 15.361 1.00 95.25 252 THR A CA 1
ATOM 1973 C C . THR A 1 252 ? -15.819 -2.307 13.998 1.00 95.25 252 THR A C 1
ATOM 1975 O O . THR A 1 252 ? -16.210 -3.361 13.492 1.00 95.25 252 THR A O 1
ATOM 1978 N N . VAL A 1 253 ? -14.917 -1.528 13.399 1.00 97.06 253 VAL A N 1
ATOM 1979 C CA . VAL A 1 253 ? -14.372 -1.810 12.059 1.00 97.06 253 VAL A CA 1
ATOM 1980 C C . VAL A 1 253 ? -12.876 -2.080 12.123 1.00 97.06 253 VAL A C 1
ATOM 1982 O O . VAL A 1 253 ? -12.131 -1.336 12.752 1.00 97.06 253 VAL A O 1
ATOM 1985 N N . PHE A 1 254 ? -12.420 -3.113 11.419 1.00 98.56 254 PHE A N 1
ATOM 1986 C CA . PHE A 1 254 ? -11.000 -3.341 11.166 1.00 98.56 254 PHE A CA 1
ATOM 1987 C C . PHE A 1 254 ? -10.635 -2.818 9.776 1.00 98.56 254 PHE A C 1
ATOM 1989 O O . PHE A 1 254 ? -11.230 -3.219 8.782 1.00 98.56 254 PHE A O 1
ATOM 1996 N N . VAL A 1 255 ? -9.645 -1.944 9.677 1.00 98.56 255 VAL A N 1
ATOM 1997 C CA . VAL A 1 255 ? -9.136 -1.374 8.429 1.00 98.56 255 VAL A CA 1
ATOM 1998 C C . VAL A 1 255 ? -7.722 -1.896 8.205 1.00 98.56 255 VAL A C 1
ATOM 2000 O O . VAL A 1 255 ? -6.851 -1.703 9.047 1.00 98.56 255 VAL A O 1
ATOM 2003 N N . ALA A 1 256 ? -7.495 -2.554 7.073 1.00 98.44 256 ALA A N 1
ATOM 2004 C CA . ALA A 1 256 ? -6.213 -3.118 6.670 1.00 98.44 256 ALA A CA 1
ATOM 2005 C C . ALA A 1 256 ? -5.757 -2.455 5.363 1.00 98.44 256 ALA A C 1
ATOM 2007 O O . ALA A 1 256 ? -6.270 -2.764 4.290 1.00 98.44 256 ALA A O 1
ATOM 2008 N N . VAL A 1 257 ? -4.811 -1.526 5.458 1.00 98.50 257 VAL A N 1
ATOM 2009 C CA . VAL A 1 257 ? -4.255 -0.799 4.304 1.00 98.50 257 VAL A CA 1
ATOM 2010 C C . VAL A 1 257 ? -2.740 -0.794 4.390 1.00 98.50 257 VAL A C 1
ATOM 2012 O O . VAL A 1 257 ? -2.199 -0.897 5.491 1.00 98.50 257 VAL A O 1
ATOM 2015 N N . GLY A 1 258 ? -2.046 -0.672 3.262 1.00 97.69 258 GLY A N 1
ATOM 2016 C CA . GLY A 1 258 ? -0.592 -0.649 3.201 1.00 97.69 258 GLY A CA 1
ATOM 2017 C C . GLY A 1 258 ? -0.022 0.346 4.203 1.00 97.69 258 GLY A C 1
ATOM 2018 O O . GLY A 1 258 ? -0.512 1.469 4.328 1.00 97.69 258 GLY A O 1
ATOM 2019 N N . ALA A 1 259 ? 1.029 -0.043 4.929 1.00 97.69 259 ALA A N 1
ATOM 2020 C CA . ALA A 1 259 ? 1.630 0.800 5.967 1.00 97.69 259 ALA A CA 1
ATOM 2021 C C . ALA A 1 259 ? 2.013 2.199 5.447 1.00 97.69 259 ALA A C 1
ATOM 2023 O O . ALA A 1 259 ? 1.949 3.176 6.191 1.00 97.69 259 ALA A O 1
ATOM 2024 N N . GLY A 1 260 ? 2.321 2.311 4.151 1.00 96.31 260 GLY A N 1
ATOM 2025 C CA . GLY A 1 260 ? 2.591 3.580 3.482 1.00 96.31 260 GLY A CA 1
ATOM 2026 C C . GLY A 1 260 ? 1.454 4.601 3.496 1.00 96.31 260 GLY A C 1
ATOM 2027 O O . GLY A 1 260 ? 1.707 5.792 3.350 1.00 96.31 260 GLY A O 1
ATOM 2028 N N . HIS A 1 261 ? 0.217 4.165 3.718 1.00 98.44 261 HIS A N 1
ATOM 2029 C CA . HIS A 1 261 ? -0.946 5.040 3.804 1.00 98.44 261 HIS A CA 1
ATOM 2030 C C . HIS A 1 261 ? -1.143 5.674 5.183 1.00 98.44 261 HIS A C 1
ATOM 2032 O O . HIS A 1 261 ? -1.958 6.588 5.316 1.00 98.44 261 HIS A O 1
ATOM 2038 N N . LEU A 1 262 ? -0.459 5.192 6.223 1.00 98.38 262 LEU A N 1
ATOM 2039 C CA . LEU A 1 262 ? -0.826 5.520 7.600 1.00 98.38 262 LEU A CA 1
ATOM 2040 C C . LEU A 1 262 ? -0.139 6.765 8.152 1.00 98.38 262 LEU A C 1
ATOM 2042 O O . LEU A 1 262 ? -0.792 7.547 8.844 1.00 98.38 262 LEU A O 1
ATOM 2046 N N . GLY A 1 263 ? 1.156 6.928 7.880 1.00 96.00 263 GLY A N 1
ATOM 2047 C CA . GLY A 1 263 ? 1.977 7.976 8.481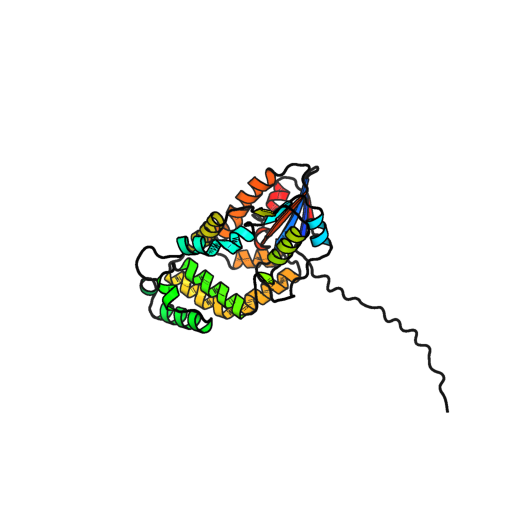 1.00 96.00 263 GLY A CA 1
ATOM 2048 C C . GLY A 1 263 ? 2.017 9.284 7.689 1.00 96.00 263 GLY A C 1
ATOM 2049 O O . GLY A 1 263 ? 1.606 9.367 6.532 1.00 96.00 263 GLY A O 1
ATOM 2050 N N . GLY A 1 264 ? 2.558 10.324 8.326 1.00 95.12 264 GLY A N 1
ATOM 2051 C CA . GLY A 1 264 ? 2.745 11.647 7.728 1.00 95.12 264 GLY A CA 1
ATOM 2052 C C . GLY A 1 264 ? 1.479 12.509 7.688 1.00 95.12 264 GLY A C 1
ATOM 2053 O O . GLY A 1 264 ? 0.389 12.086 8.058 1.00 95.12 264 GLY A O 1
ATOM 2054 N N . GLN A 1 265 ? 1.620 13.750 7.206 1.00 93.44 265 GLN A N 1
ATOM 2055 C CA . GLN A 1 265 ? 0.553 14.763 7.285 1.00 93.44 265 GLN A CA 1
ATOM 2056 C C . GLN A 1 265 ? -0.721 14.422 6.496 1.00 93.44 265 GLN A C 1
ATOM 2058 O O . GLN A 1 265 ? -1.793 14.938 6.814 1.00 93.44 265 GLN A O 1
ATOM 2063 N N . GLN A 1 266 ? -0.582 13.602 5.451 1.00 94.31 266 GLN A N 1
ATOM 2064 C CA . GLN A 1 266 ? -1.681 13.116 4.611 1.00 94.31 266 GLN A CA 1
ATOM 2065 C C . GLN A 1 266 ? -2.048 11.658 4.934 1.00 94.31 266 GLN A C 1
ATOM 2067 O O . GLN A 1 266 ? -2.877 11.064 4.244 1.00 94.31 266 GLN A O 1
ATOM 2072 N N . GLY A 1 267 ? -1.435 11.070 5.964 1.00 97.69 267 GLY A N 1
ATOM 2073 C CA . GLY A 1 267 ? -1.684 9.700 6.388 1.00 97.69 267 GLY A CA 1
ATOM 2074 C C . GLY A 1 267 ? -3.061 9.527 7.022 1.00 97.69 267 GLY A C 1
ATOM 2075 O O . GLY A 1 267 ? -3.623 10.461 7.594 1.00 97.69 267 GLY A O 1
ATOM 2076 N N . VAL A 1 268 ? -3.609 8.315 6.939 1.00 98.38 268 VAL A N 1
ATOM 2077 C CA . VAL A 1 268 ? -4.928 7.980 7.502 1.00 98.38 268 VAL A CA 1
ATOM 2078 C C . VAL A 1 268 ? -5.003 8.300 8.999 1.00 98.38 268 VAL A C 1
ATOM 2080 O O . VAL A 1 268 ? -6.011 8.840 9.445 1.00 98.38 268 VAL A O 1
ATOM 2083 N N . LEU A 1 269 ? -3.946 8.017 9.770 1.00 98.19 269 LEU A N 1
ATOM 2084 C CA . LEU A 1 269 ? -3.946 8.235 11.222 1.00 98.19 269 LEU A CA 1
ATOM 2085 C C . LEU A 1 269 ? -4.066 9.724 11.572 1.00 98.19 269 LEU A C 1
ATOM 2087 O O . LEU A 1 269 ? -4.938 10.104 12.347 1.00 98.19 269 LEU A O 1
ATOM 2091 N N . GLU A 1 270 ? -3.253 10.564 10.931 1.00 98.00 270 GLU A N 1
ATOM 2092 C CA . GLU A 1 270 ? -3.278 12.021 11.099 1.00 98.00 270 GLU A CA 1
ATOM 2093 C C . GLU A 1 270 ? -4.632 12.616 10.674 1.00 98.00 270 GLU A C 1
ATOM 2095 O O . GLU A 1 270 ? -5.172 13.511 11.325 1.00 98.00 270 GLU A O 1
ATOM 2100 N N . GLN A 1 271 ? -5.203 12.134 9.566 1.00 97.88 271 GLN A N 1
ATOM 2101 C CA . GLN A 1 271 ? -6.499 12.617 9.090 1.00 97.88 271 GLN A CA 1
ATOM 2102 C C . GLN A 1 271 ? -7.643 12.252 10.046 1.00 97.88 271 GLN A C 1
ATOM 2104 O O . GLN A 1 271 ? -8.548 13.066 10.240 1.00 97.88 271 GLN A O 1
ATOM 2109 N N . LEU A 1 272 ? -7.606 11.065 10.660 1.00 96.62 272 LEU A N 1
ATOM 2110 C CA . LEU A 1 272 ? -8.580 10.654 11.677 1.00 96.62 272 LEU A CA 1
ATOM 2111 C C . LEU A 1 272 ? -8.408 11.454 12.977 1.00 96.62 272 LEU A C 1
ATOM 2113 O O . LEU A 1 272 ? -9.403 11.916 13.538 1.00 96.62 272 LEU A O 1
ATOM 2117 N N . GLU A 1 273 ? -7.171 11.696 13.415 1.00 96.81 273 GLU A N 1
ATOM 2118 C CA . GLU A 1 273 ? -6.881 12.529 14.591 1.00 96.81 273 GLU A CA 1
ATOM 2119 C C . GLU A 1 273 ? -7.409 13.961 14.411 1.00 96.81 273 GLU A C 1
ATOM 2121 O O . GLU A 1 273 ? -8.105 14.493 15.277 1.00 96.81 273 GLU A O 1
ATOM 2126 N N . LYS A 1 274 ? -7.208 14.562 13.229 1.00 96.06 274 LYS A N 1
ATOM 2127 C CA . LYS A 1 274 ? -7.774 15.880 12.872 1.00 96.06 274 LYS A CA 1
ATOM 2128 C C . LYS A 1 274 ? -9.301 15.929 12.903 1.00 96.06 274 LYS A C 1
ATOM 2130 O O . LYS A 1 274 ? -9.871 17.012 13.034 1.00 96.06 274 LYS A O 1
ATOM 2135 N N . GLN A 1 275 ? -9.971 14.785 12.788 1.00 93.62 275 GLN A N 1
ATOM 2136 C CA . GLN A 1 275 ? -11.423 14.670 12.937 1.00 93.62 275 GLN A CA 1
ATOM 2137 C C . GLN A 1 275 ? -11.866 14.416 14.385 1.00 93.62 275 GLN A C 1
ATOM 2139 O O . GLN A 1 275 ? -13.052 14.159 14.616 1.00 93.62 275 GLN A O 1
ATOM 2144 N N . GLY A 1 276 ? -10.946 14.515 15.349 1.00 94.31 276 GLY A N 1
ATOM 2145 C CA . GLY A 1 276 ? -11.203 14.397 16.782 1.00 94.31 276 GLY A CA 1
ATOM 2146 C C . GLY A 1 276 ? -11.127 12.971 17.325 1.00 94.31 276 GLY A C 1
ATOM 2147 O O . GLY A 1 276 ? -11.657 12.727 18.406 1.00 94.31 276 GLY A O 1
ATOM 2148 N N . ALA A 1 277 ? -10.532 12.030 16.587 1.00 95.62 277 ALA A N 1
ATOM 2149 C CA . ALA A 1 277 ? -10.316 10.675 17.085 1.00 95.62 277 ALA A CA 1
ATOM 2150 C C . ALA A 1 277 ? -9.044 10.583 17.948 1.00 95.62 277 ALA A C 1
ATOM 2152 O O . ALA A 1 277 ? -8.032 11.201 17.631 1.00 95.62 277 ALA A O 1
ATOM 2153 N N . ASP A 1 278 ? -9.084 9.775 19.007 1.00 97.31 278 ASP A N 1
ATOM 2154 C CA . ASP A 1 278 ? -7.907 9.378 19.787 1.00 97.31 278 ASP A CA 1
ATOM 2155 C C . ASP A 1 278 ? -7.201 8.206 19.096 1.00 97.31 278 ASP A C 1
ATOM 2157 O O . ASP A 1 278 ? -7.852 7.232 18.702 1.00 97.31 278 ASP A O 1
ATOM 2161 N N . ILE A 1 279 ? -5.878 8.299 18.945 1.00 97.75 279 ILE A N 1
ATOM 2162 C CA . ILE A 1 279 ? -5.055 7.309 18.245 1.00 97.75 279 ILE A CA 1
ATOM 2163 C C . ILE A 1 279 ? -4.094 6.652 19.236 1.00 97.75 279 ILE A C 1
ATOM 2165 O O . ILE A 1 279 ? -3.181 7.287 19.762 1.00 97.75 279 ILE A O 1
ATOM 2169 N N . LYS A 1 280 ? -4.235 5.340 19.438 1.00 97.25 280 LYS A N 1
ATOM 2170 C CA . LYS A 1 280 ? -3.362 4.561 20.321 1.00 97.25 280 LYS A CA 1
ATOM 2171 C C . LYS A 1 280 ? -2.648 3.446 19.565 1.00 97.25 280 LYS A C 1
ATOM 2173 O O . LYS A 1 280 ? -3.298 2.542 19.050 1.00 97.25 280 LYS A O 1
ATOM 2178 N N . LYS A 1 281 ? -1.311 3.466 19.555 1.00 96.06 281 LYS A N 1
ATOM 2179 C CA . LYS A 1 281 ? -0.489 2.333 19.088 1.00 96.06 281 LYS A CA 1
ATOM 2180 C C . LYS A 1 281 ? -0.608 1.154 20.063 1.00 96.06 281 LYS A C 1
ATOM 2182 O O . LYS A 1 281 ? -0.659 1.368 21.278 1.00 96.06 281 LYS A O 1
ATOM 2187 N N . MET A 1 282 ? -0.679 -0.061 19.526 1.00 93.88 282 MET A N 1
ATOM 2188 C CA . MET A 1 282 ? -1.039 -1.283 20.258 1.00 93.88 282 MET A CA 1
ATOM 2189 C C . MET A 1 282 ? 0.116 -2.259 20.437 1.00 93.88 282 MET A C 1
ATOM 2191 O O . MET A 1 282 ? 1.074 -2.200 19.637 1.00 93.88 282 MET A O 1
#

Nearest PDB structures (foldseek):
  8gym-assembly1_e  TM=5.030E-01  e=2.279E-02  Tetrahymena thermophila SB210
  8bqs-assembly1_Dq  TM=4.827E-01  e=3.945E-02  Tetrahymena thermophila SB210

Radius of gyration: 22.49 Å; Cα contacts (8 Å, |Δi|>4): 413; chains: 1; bounding box: 57×58×78 Å

Secondary structure (DSSP, 8-state):
------------------------EEEEEETTEEEEEEEE-S-EETT-----HHHHHHHHT-SEEEEEE-HHHHHT-HHHHHHHHB-SSS-GGGGS-HHHHHHHHHHHHHTT--GGGGGGB-HHHHHHHHHHHHHHHTTEETTTSHHHHHHHHHHHTTPPEEEEE-HHHHHHHHHHHTTTS-HHHHHHHHHHHHTTHHHHHHHHHHHHHTT-HHHHHHHHHHHS-HHHHIIIIIHHHHHHHHHHTTS-TT-EEEEEEEGGGTSSTTSHHHHHHHTT-EEEE-

Solvent-accessible surface area (backbone atoms only — not comparable to full-atom values): 15355 Å² total; per-residue (Å²): 135,87,85,87,75,78,85,72,78,78,78,75,72,79,75,75,72,68,77,75,64,41,56,45,36,30,46,34,38,43,93,77,18,38,38,37,44,34,42,31,43,67,56,26,40,76,83,71,60,74,84,48,72,65,58,53,49,52,49,73,70,19,69,32,37,31,27,50,47,33,65,70,61,59,76,64,32,63,68,62,51,53,66,71,27,44,47,93,68,82,44,39,65,79,59,37,56,72,65,59,44,50,52,51,34,53,51,32,46,76,67,74,40,66,47,77,66,44,34,48,25,33,52,70,45,44,46,51,53,52,51,52,46,52,45,42,75,66,50,30,33,52,76,21,8,48,52,44,53,53,50,52,50,30,61,78,64,74,35,50,76,39,45,64,46,51,67,66,58,52,52,50,21,62,52,55,33,48,65,85,53,54,58,39,59,49,49,52,51,45,60,68,46,58,79,46,42,59,61,52,51,50,52,52,50,52,38,48,45,62,33,41,51,66,62,50,31,50,50,50,66,74,74,39,57,72,63,27,42,40,39,66,33,40,55,49,36,56,56,35,51,63,53,58,74,66,56,57,52,84,47,35,36,23,36,43,38,53,41,71,44,37,43,61,90,63,6,48,55,48,53,43,39,77,71,68,29,50,80,40,82,104

pLDDT: mean 89.84, std 14.75, range [34.28, 98.62]

Mean predicted aligned error: 6.29 Å

Sequence (282 aa):
MLKLKTILISFVLCLLSTSAQAEILYKVTKEDQTIWVYGTLHAAKKDAIILSETAKNALKNSETVWFEVHPEKLGSAQPLFMQHARRSEGKLSDSVDSETWQQLTTLAEKYGMNASALEQLNAWFAQIVIVSQAIAQSGYTAEGGSEGKLFELAKSSDIPVKGLETVERQIDALRAAQSESGEGELLEQTLAEVEKIEEVFADIQKTWLEGDLDKLTHYLNQNLPPKALDELITKRNNEWITKLAKVNESDTVFVAVGAGHLGGQQGVLEQLEKQGADIKKM